Protein AF-A0A3M1FJS6-F1 (afdb_monomer)

Foldseek 3Di:
DVVLVVVLVVCVVVVNQWDWDDPPQKIWIFGSPDDDDSVLRTLDIDGNVPDDPVVVVCLCCLQPPPVCVVVVVNSVVSVVSSVVVSVVVVVVVCVLVVLVVCLVLLAPVVLVVVQVVCCVVPVDRDDSVVSSVVSVVPPDPPDDPDDDDDQAPWKWKAAQNDIDIASHLLRNLQVLQQVLCVVPVCLLVLLQVFPLQDDPQAGQKDLDLCRRPVPCPVQSVQWDDHPPSMIGHRSHDSVSSVSSSCRSCVSSVHHEPPRIDMGD

Solvent-accessible surface area (backbone atoms only — not comparable to full-atom values): 15042 Å² total; per-residue (Å²): 111,72,68,61,54,52,54,38,52,53,29,43,78,68,69,41,70,68,47,80,51,66,81,86,49,45,41,36,35,32,34,46,81,53,75,77,54,80,70,66,24,44,59,46,76,47,44,64,85,81,46,54,68,69,56,48,52,49,52,47,47,55,58,60,32,63,71,37,47,80,72,44,50,17,60,54,51,44,53,48,54,36,51,57,52,48,51,53,51,53,52,58,67,43,45,64,58,53,50,51,52,40,51,74,68,60,39,63,67,64,51,50,54,50,33,50,53,44,20,74,73,71,74,50,70,64,58,71,65,61,52,50,53,51,50,60,72,64,57,77,82,87,64,78,84,74,75,74,77,72,79,59,66,68,20,43,35,29,51,77,84,46,79,42,85,16,58,33,74,67,46,41,44,53,52,52,55,59,55,56,37,75,82,32,88,60,44,63,61,53,44,62,71,35,69,54,34,44,58,101,86,34,33,40,43,31,75,44,63,54,52,41,30,76,91,37,76,88,55,51,80,42,54,44,87,48,77,96,61,31,35,31,58,54,84,60,56,74,68,54,46,52,42,35,48,43,39,50,24,54,76,70,77,40,48,64,76,74,38,39,38,78,49,117

Structure (mmCIF, N/CA/C/O backbone):
data_AF-A0A3M1FJS6-F1
#
_entry.id   AF-A0A3M1FJS6-F1
#
loop_
_atom_site.group_PDB
_atom_site.id
_atom_site.type_symbol
_atom_site.label_atom_id
_atom_site.label_alt_id
_atom_site.label_comp_id
_atom_site.label_asym_id
_atom_site.label_entity_id
_atom_site.label_seq_id
_atom_site.pdbx_PDB_ins_code
_atom_site.Cartn_x
_atom_site.Cartn_y
_atom_site.Cartn_z
_atom_site.occupancy
_atom_site.B_iso_or_equiv
_atom_site.auth_seq_id
_atom_site.auth_comp_id
_atom_site.auth_asym_id
_atom_site.auth_atom_id
_atom_site.pdbx_PDB_model_num
ATOM 1 N N . GLU A 1 1 ? 24.693 14.811 -17.576 1.00 52.97 1 GLU A N 1
ATOM 2 C CA . GLU A 1 1 ? 23.226 15.033 -17.554 1.00 52.97 1 GLU A CA 1
ATOM 3 C C . GLU A 1 1 ? 22.647 15.600 -18.855 1.00 52.97 1 GLU A C 1
ATOM 5 O O . GLU A 1 1 ? 21.623 15.088 -19.289 1.00 52.97 1 GLU A O 1
ATOM 10 N N . SER A 1 2 ? 23.293 16.570 -19.526 1.00 68.12 2 SER A N 1
ATOM 11 C CA . SER A 1 2 ? 22.760 17.213 -20.752 1.00 68.12 2 SER A CA 1
ATOM 12 C C . SER A 1 2 ? 22.332 16.238 -21.874 1.00 68.12 2 SER A C 1
ATOM 14 O O . SER A 1 2 ? 21.222 16.343 -22.391 1.00 68.12 2 SER A O 1
ATOM 16 N N . GLY A 1 3 ? 23.146 15.218 -22.187 1.00 78.44 3 GLY A N 1
ATOM 17 C CA . GLY A 1 3 ? 22.849 14.274 -23.280 1.00 78.44 3 GLY A CA 1
ATOM 18 C C . GLY A 1 3 ? 21.671 13.319 -23.028 1.00 78.44 3 GLY A C 1
ATOM 19 O O . GLY A 1 3 ? 20.946 12.984 -23.961 1.00 78.44 3 GLY A O 1
ATOM 20 N N . ILE A 1 4 ? 21.431 12.911 -21.774 1.00 84.44 4 ILE A N 1
ATOM 21 C CA . ILE A 1 4 ? 20.303 12.022 -21.421 1.00 84.44 4 ILE A CA 1
ATOM 22 C C . ILE A 1 4 ? 18.984 12.773 -21.588 1.00 84.44 4 ILE A C 1
ATOM 24 O O . ILE A 1 4 ? 18.053 12.269 -22.210 1.00 84.44 4 ILE A O 1
ATOM 28 N N . ARG A 1 5 ? 18.923 14.000 -21.060 1.00 87.25 5 ARG A N 1
ATOM 29 C CA . ARG A 1 5 ? 17.754 14.867 -21.198 1.00 87.25 5 ARG A CA 1
ATOM 30 C C . ARG A 1 5 ? 17.394 15.065 -22.669 1.00 87.25 5 ARG A C 1
ATOM 32 O O . ARG A 1 5 ? 16.260 14.812 -23.056 1.00 87.25 5 ARG A O 1
ATOM 39 N N . GLN A 1 6 ? 18.379 15.450 -23.477 1.00 89.56 6 GLN A N 1
ATOM 40 C CA . GLN A 1 6 ? 18.179 15.718 -24.895 1.00 89.56 6 GLN A CA 1
ATOM 41 C C . GLN A 1 6 ? 17.637 14.492 -25.647 1.00 89.56 6 GLN A C 1
ATOM 43 O O . GLN A 1 6 ? 16.651 14.604 -26.373 1.00 89.56 6 GLN A O 1
ATOM 48 N N . VAL A 1 7 ? 18.243 13.312 -25.461 1.00 89.19 7 VAL A N 1
ATOM 49 C CA . VAL A 1 7 ? 17.817 12.107 -26.192 1.00 89.19 7 VAL A CA 1
ATOM 50 C C . VAL A 1 7 ? 16.413 11.655 -25.780 1.00 89.19 7 VAL A C 1
ATOM 52 O O . VAL A 1 7 ? 15.640 11.208 -26.625 1.00 89.19 7 VAL A O 1
ATOM 55 N N . LEU A 1 8 ? 16.059 11.803 -24.498 1.00 88.81 8 LEU A N 1
ATOM 56 C CA . LEU A 1 8 ? 14.742 11.420 -23.993 1.00 88.81 8 LEU A CA 1
ATOM 57 C C . LEU A 1 8 ? 13.647 12.395 -24.427 1.00 88.81 8 LEU A C 1
ATOM 59 O O . LEU A 1 8 ? 12.562 11.941 -24.777 1.00 88.81 8 LEU A O 1
ATOM 63 N N . GLU A 1 9 ? 13.923 13.700 -24.464 1.00 89.44 9 GLU A N 1
ATOM 64 C CA . GLU A 1 9 ? 12.985 14.700 -24.989 1.00 89.44 9 GLU A CA 1
ATOM 65 C C . GLU A 1 9 ? 12.716 14.475 -26.488 1.00 89.44 9 GLU A C 1
ATOM 67 O O . GLU A 1 9 ? 11.556 14.422 -26.901 1.00 89.44 9 GLU A O 1
ATOM 72 N N . TYR A 1 10 ? 13.756 14.246 -27.301 1.00 91.62 10 TYR A N 1
ATOM 73 C CA . TYR A 1 10 ? 13.574 13.938 -28.726 1.00 91.62 10 TYR A CA 1
ATOM 74 C C . TYR A 1 10 ? 12.795 12.646 -28.958 1.00 91.62 10 TYR A C 1
ATOM 76 O O . TYR A 1 10 ? 11.886 12.608 -29.792 1.00 91.62 10 TYR A O 1
ATOM 84 N N . ALA A 1 11 ? 13.133 11.594 -28.215 1.00 91.62 11 ALA A N 1
ATOM 85 C CA . ALA A 1 11 ? 12.450 10.316 -28.313 1.00 91.62 11 ALA A CA 1
ATOM 86 C C . ALA A 1 11 ? 10.978 10.426 -27.904 1.00 91.62 11 ALA A C 1
ATOM 88 O O . ALA A 1 11 ? 10.118 9.870 -28.582 1.00 91.62 11 ALA A O 1
ATOM 89 N N . PHE A 1 12 ? 10.678 11.190 -26.850 1.00 88.31 12 PHE A N 1
ATOM 90 C CA . PHE A 1 12 ? 9.312 11.431 -26.400 1.00 88.31 12 PHE A CA 1
ATOM 91 C C . PHE A 1 12 ? 8.482 12.155 -27.468 1.00 88.31 12 PHE A C 1
ATOM 93 O O . PHE A 1 12 ? 7.405 11.678 -27.822 1.00 88.31 12 PHE A O 1
ATOM 100 N N . HIS A 1 13 ? 8.999 13.248 -28.042 1.00 90.00 13 HIS A N 1
ATOM 101 C CA . HIS A 1 13 ? 8.304 13.982 -29.108 1.00 90.00 13 HIS A CA 1
ATOM 102 C C . HIS A 1 13 ? 8.130 13.163 -30.393 1.00 90.00 13 HIS A C 1
ATOM 104 O O . HIS A 1 13 ? 7.138 13.332 -31.096 1.00 90.00 13 HIS A O 1
ATOM 110 N N . SER A 1 14 ? 9.065 12.257 -30.684 1.00 91.06 14 SER A N 1
ATOM 111 C CA . SER A 1 14 ? 9.020 11.399 -31.876 1.00 91.06 14 SER A CA 1
ATOM 112 C C . SER A 1 14 ? 8.233 10.098 -31.661 1.00 91.06 14 SER A C 1
ATOM 114 O O . SER A 1 14 ? 8.169 9.269 -32.565 1.00 91.06 14 SER A O 1
ATOM 116 N N . GLY A 1 15 ? 7.667 9.879 -30.468 1.00 89.88 15 GLY A N 1
ATOM 117 C CA . GLY A 1 15 ? 6.931 8.655 -30.141 1.00 89.88 15 GLY A CA 1
ATOM 118 C C . GLY A 1 15 ? 7.798 7.392 -30.071 1.00 89.88 15 GLY A C 1
ATOM 119 O O . GLY A 1 15 ? 7.279 6.286 -30.203 1.00 89.88 15 GLY A O 1
ATOM 120 N N . VAL A 1 16 ? 9.112 7.530 -29.868 1.00 93.06 16 VAL A N 1
ATOM 121 C CA . VAL A 1 16 ? 10.040 6.397 -29.767 1.00 93.06 16 VAL A CA 1
ATOM 122 C C . VAL A 1 16 ? 9.851 5.710 -28.407 1.00 93.06 16 VAL A C 1
ATOM 124 O O . VAL A 1 16 ? 10.084 6.331 -27.367 1.00 93.06 16 VAL A O 1
ATOM 127 N N . PRO A 1 17 ? 9.456 4.424 -28.371 1.00 91.06 17 PRO A N 1
ATOM 128 C CA . PRO A 1 17 ? 9.056 3.767 -27.127 1.00 91.06 17 PRO A CA 1
ATOM 129 C C . PRO A 1 17 ? 10.231 3.238 -26.294 1.00 91.06 17 PRO A C 1
ATOM 131 O O . PRO A 1 17 ? 10.049 2.939 -25.114 1.00 91.06 17 PRO A O 1
ATOM 134 N N . PHE A 1 18 ? 11.419 3.096 -26.889 1.00 93.50 18 PHE A N 1
ATOM 135 C CA . PHE A 1 18 ? 12.594 2.517 -26.243 1.00 93.50 18 PHE A CA 1
ATOM 136 C C . PHE A 1 18 ? 13.871 3.163 -26.774 1.00 93.50 18 PHE A C 1
ATOM 138 O O . PHE A 1 18 ? 14.063 3.252 -27.985 1.00 93.50 18 PHE A O 1
ATOM 145 N N . VAL A 1 19 ? 14.731 3.629 -25.869 1.00 94.50 19 VAL A N 1
ATOM 146 C CA . VAL A 1 19 ? 15.962 4.351 -26.212 1.00 94.50 19 VAL A CA 1
ATOM 147 C C . VAL A 1 19 ? 17.148 3.695 -25.540 1.00 94.50 19 VAL A C 1
ATOM 149 O O . VAL A 1 19 ? 17.087 3.312 -24.371 1.00 94.50 19 VAL A O 1
ATOM 152 N N . VAL A 1 20 ? 18.251 3.622 -26.276 1.00 94.44 20 VAL A N 1
ATOM 153 C CA . VAL A 1 20 ? 19.524 3.112 -25.779 1.00 94.44 20 VAL A CA 1
ATOM 154 C C . VAL A 1 20 ? 20.577 4.186 -25.984 1.00 94.44 20 VAL A C 1
ATOM 156 O O . VAL A 1 20 ? 20.815 4.625 -27.105 1.00 94.44 20 VAL A O 1
ATOM 159 N N . LEU A 1 21 ? 21.179 4.632 -24.884 1.00 93.62 21 LEU A N 1
ATOM 160 C CA . LEU A 1 21 ? 22.276 5.592 -24.890 1.00 93.62 21 LEU A CA 1
ATOM 161 C C . LEU A 1 21 ? 23.562 4.865 -24.515 1.00 93.62 21 LEU A C 1
ATOM 163 O O . LEU A 1 21 ? 23.611 4.201 -23.475 1.00 93.62 21 LEU A O 1
ATOM 167 N N . THR A 1 22 ? 24.595 5.003 -25.342 1.00 93.31 22 THR A N 1
ATOM 168 C CA . THR A 1 22 ? 25.871 4.335 -25.108 1.00 93.31 22 THR A CA 1
ATOM 169 C C . THR A 1 22 ? 27.074 5.151 -25.564 1.00 93.31 22 THR A C 1
ATOM 171 O O . THR A 1 22 ? 26.984 5.916 -26.521 1.00 93.31 22 THR A O 1
ATOM 174 N N . ASP A 1 23 ? 28.195 4.967 -24.866 1.00 92.06 23 ASP A N 1
ATOM 175 C CA . ASP A 1 23 ? 29.541 5.415 -25.246 1.00 92.06 23 ASP A CA 1
ATOM 176 C C . ASP A 1 23 ? 30.445 4.241 -25.688 1.00 92.06 23 ASP A C 1
ATOM 178 O O . ASP A 1 23 ? 31.661 4.379 -25.789 1.00 92.06 23 ASP A O 1
ATOM 182 N N . GLY A 1 24 ? 29.856 3.064 -25.926 1.00 89.31 24 GLY A N 1
ATOM 183 C CA . GLY A 1 24 ? 30.554 1.817 -26.232 1.00 89.31 24 GLY A CA 1
ATOM 184 C C . GLY A 1 24 ? 30.895 0.981 -24.997 1.00 89.31 24 GLY A C 1
ATOM 185 O O . GLY A 1 24 ? 30.869 -0.244 -25.092 1.00 89.31 24 GLY A O 1
ATOM 186 N N . ARG A 1 25 ? 31.127 1.598 -23.832 1.00 89.25 25 ARG A N 1
ATOM 187 C CA . ARG A 1 25 ? 31.383 0.896 -22.562 1.00 89.25 25 ARG A CA 1
ATOM 188 C C . ARG A 1 25 ? 30.115 0.772 -21.725 1.00 89.25 25 ARG A C 1
ATOM 190 O O . ARG A 1 25 ? 29.753 -0.322 -21.292 1.00 89.25 25 ARG A O 1
ATOM 197 N N . ILE A 1 26 ? 29.445 1.894 -21.493 1.00 90.75 26 ILE A N 1
ATOM 198 C CA . ILE A 1 26 ? 28.213 1.990 -20.722 1.00 90.75 26 ILE A CA 1
ATOM 199 C C . ILE A 1 26 ? 27.040 1.985 -21.692 1.00 90.75 26 ILE A C 1
ATOM 201 O O . ILE A 1 26 ? 26.989 2.766 -22.637 1.00 90.75 26 ILE A O 1
ATOM 205 N N . TRP A 1 27 ? 26.064 1.124 -21.436 1.00 94.50 27 TRP A N 1
ATOM 206 C CA . TRP A 1 27 ? 24.821 1.013 -22.188 1.00 94.50 27 TRP A CA 1
ATOM 207 C C . TRP A 1 27 ? 23.650 1.237 -21.239 1.00 94.50 27 TRP A C 1
ATOM 209 O O . TRP A 1 27 ? 23.420 0.466 -20.305 1.00 94.50 27 TRP A O 1
ATOM 219 N N . SER A 1 28 ? 22.919 2.326 -21.453 1.00 93.31 28 SER A N 1
ATOM 220 C CA . SER A 1 28 ? 21.772 2.710 -20.633 1.00 93.31 28 SER A CA 1
ATOM 221 C C . SER A 1 28 ? 20.484 2.593 -21.436 1.00 93.31 28 SER A C 1
ATOM 223 O O . SER A 1 28 ? 20.336 3.230 -22.476 1.00 93.31 28 SER A O 1
ATOM 225 N N . PHE A 1 29 ? 19.550 1.796 -20.925 1.00 94.38 29 PHE A N 1
ATOM 226 C CA . PHE A 1 29 ? 18.275 1.479 -21.565 1.00 94.38 29 PHE A CA 1
ATOM 227 C C . PHE A 1 29 ? 17.154 2.271 -20.894 1.00 94.38 29 PHE A C 1
ATOM 229 O O . PHE A 1 29 ? 16.991 2.178 -19.675 1.00 94.38 29 PHE A O 1
ATOM 236 N N . TYR A 1 30 ? 16.369 3.020 -21.663 1.00 93.25 30 TYR A N 1
ATOM 237 C CA . TYR A 1 30 ? 15.348 3.937 -21.157 1.00 93.25 30 TYR A CA 1
ATOM 238 C C . TYR A 1 30 ? 13.996 3.735 -21.831 1.00 93.25 30 TYR A C 1
ATOM 240 O O . TYR A 1 30 ? 13.925 3.426 -23.020 1.00 93.25 30 TYR A O 1
ATOM 248 N N . LEU A 1 31 ? 12.929 4.007 -21.080 1.00 93.50 31 LEU A N 1
ATOM 249 C CA . LEU A 1 31 ? 11.563 4.103 -21.591 1.00 93.50 31 LEU A CA 1
ATOM 250 C C . LEU A 1 31 ? 11.104 5.572 -21.542 1.00 93.50 31 LEU A C 1
ATOM 252 O O . LEU A 1 31 ? 10.706 6.050 -20.478 1.00 93.50 31 LEU A O 1
ATOM 256 N N . PRO A 1 32 ? 11.163 6.317 -22.663 1.00 90.88 32 PRO A N 1
ATOM 257 C CA . PRO A 1 32 ? 10.921 7.763 -22.663 1.00 90.88 32 PRO A CA 1
ATOM 258 C C . PRO A 1 32 ? 9.517 8.155 -22.195 1.00 90.88 32 PRO A C 1
ATOM 260 O O . PRO A 1 32 ? 9.357 9.176 -21.525 1.00 90.88 32 PRO A O 1
ATOM 263 N N . SER A 1 33 ? 8.517 7.335 -22.527 1.00 87.31 33 SER A N 1
ATOM 264 C CA . SER A 1 33 ? 7.098 7.586 -22.244 1.00 87.31 33 SER A CA 1
ATOM 265 C C . SER A 1 33 ? 6.656 7.221 -20.821 1.00 87.31 33 SER A C 1
ATOM 267 O O . SER A 1 33 ? 5.508 7.479 -20.470 1.00 87.31 33 SER A O 1
ATOM 269 N N . GLU A 1 34 ? 7.520 6.607 -20.010 1.00 86.44 34 GLU A N 1
ATOM 270 C CA . GLU A 1 34 ? 7.180 6.230 -18.634 1.00 86.44 34 GLU A CA 1
ATOM 271 C C . GLU A 1 34 ? 7.322 7.417 -17.663 1.00 86.44 34 GLU A C 1
ATOM 273 O O . GLU A 1 34 ? 7.976 8.420 -17.957 1.00 86.44 34 GLU A O 1
ATOM 278 N N . GLN A 1 35 ? 6.693 7.320 -16.489 1.00 78.50 35 GLN A N 1
ATOM 279 C CA . GLN A 1 35 ? 6.668 8.404 -15.500 1.00 78.50 35 GLN A CA 1
ATOM 280 C C . GLN A 1 35 ? 7.955 8.480 -14.655 1.00 78.50 35 GLN A C 1
ATOM 282 O O . GLN A 1 35 ? 8.714 7.518 -14.530 1.00 78.50 35 GLN A O 1
ATOM 287 N N . GLY A 1 36 ? 8.181 9.636 -14.027 1.00 77.19 36 GLY A N 1
ATOM 288 C CA . GLY A 1 36 ? 9.311 9.878 -13.122 1.00 77.19 36 GLY A CA 1
ATOM 289 C C . GLY A 1 36 ? 10.450 10.684 -13.747 1.00 77.19 36 GLY A C 1
ATOM 290 O O . GLY A 1 36 ? 10.347 11.179 -14.878 1.00 77.19 36 GLY A O 1
ATOM 291 N N . SER A 1 37 ? 11.530 10.842 -12.981 1.00 81.19 37 SER A N 1
ATOM 292 C CA . SER A 1 37 ? 12.763 11.493 -13.433 1.00 81.19 37 SER A CA 1
ATOM 293 C C . SER A 1 37 ? 13.440 10.699 -14.558 1.00 81.19 37 SER A C 1
ATOM 295 O O . SER A 1 37 ? 13.109 9.539 -14.808 1.00 81.19 37 SER A O 1
ATOM 297 N N . TYR A 1 38 ? 14.419 11.301 -15.240 1.00 81.12 38 TYR A N 1
ATOM 298 C CA . TYR A 1 38 ? 15.199 10.596 -16.266 1.00 81.12 38 TYR A CA 1
ATOM 299 C C . TYR A 1 38 ? 15.888 9.337 -15.722 1.00 81.12 38 TYR A C 1
ATOM 301 O O . TYR A 1 38 ? 15.971 8.330 -16.422 1.00 81.12 38 TYR A O 1
ATOM 309 N N . GLU A 1 39 ? 16.311 9.370 -14.459 1.00 79.12 39 GLU A N 1
ATOM 310 C CA . GLU A 1 39 ? 16.892 8.220 -13.769 1.00 79.12 39 GLU A CA 1
ATOM 311 C C . GLU A 1 39 ? 15.843 7.150 -13.445 1.00 79.12 39 GLU A C 1
ATOM 313 O O . GLU A 1 39 ? 16.109 5.965 -13.647 1.00 79.12 39 GLU A O 1
ATOM 318 N N . ASP A 1 40 ? 14.634 7.545 -13.025 1.00 80.62 40 ASP A N 1
ATOM 319 C CA . ASP A 1 40 ? 13.549 6.590 -12.758 1.00 80.62 40 ASP A CA 1
ATOM 320 C C . ASP A 1 40 ? 13.176 5.819 -14.034 1.00 80.62 40 ASP A C 1
ATOM 322 O O . ASP A 1 40 ? 12.969 4.609 -13.982 1.00 80.62 40 ASP A O 1
ATOM 326 N N . ARG A 1 41 ? 13.168 6.490 -15.197 1.00 86.44 41 ARG A N 1
ATOM 327 C CA . ARG A 1 41 ? 12.859 5.898 -16.515 1.00 86.44 41 ARG A CA 1
ATOM 328 C C . ARG A 1 41 ? 13.942 4.955 -17.056 1.00 86.44 41 ARG A C 1
ATOM 330 O O . ARG A 1 41 ? 13.747 4.360 -18.121 1.00 86.44 41 ARG A O 1
ATOM 337 N N . ARG A 1 42 ? 15.083 4.804 -16.366 1.00 89.62 42 ARG A N 1
ATOM 338 C CA . ARG A 1 42 ? 16.154 3.884 -16.774 1.00 89.62 42 ARG A CA 1
ATOM 339 C C . ARG A 1 42 ? 15.840 2.452 -16.352 1.00 89.62 42 ARG A C 1
ATOM 341 O O . ARG A 1 42 ? 15.863 2.087 -15.176 1.00 89.62 42 ARG A O 1
ATOM 348 N N . VAL A 1 43 ? 15.646 1.595 -17.344 1.00 90.81 43 VAL A N 1
ATOM 349 C CA . VAL A 1 43 ? 15.375 0.167 -17.165 1.00 90.81 43 VAL A CA 1
ATOM 350 C C . VAL A 1 43 ? 16.626 -0.582 -16.747 1.00 90.81 43 VAL A C 1
ATOM 352 O O . VAL A 1 43 ? 16.571 -1.418 -15.853 1.00 90.81 43 VAL A O 1
ATOM 355 N N . TYR A 1 44 ? 17.779 -0.300 -17.338 1.00 88.56 44 TYR A N 1
ATOM 356 C CA . TYR A 1 44 ? 19.016 -0.982 -16.968 1.00 88.56 44 TYR A CA 1
ATOM 357 C C . TYR A 1 44 ? 20.226 -0.128 -17.350 1.00 88.56 44 TYR A C 1
ATOM 359 O O . TYR A 1 44 ? 20.158 0.662 -18.293 1.00 88.56 44 TYR A O 1
ATOM 367 N N . LYS A 1 45 ? 21.320 -0.276 -16.600 1.00 90.94 45 LYS A N 1
ATOM 368 C CA . LYS A 1 45 ? 22.627 0.306 -16.912 1.00 90.94 45 LYS A CA 1
ATOM 369 C C . LYS A 1 45 ? 23.645 -0.828 -16.916 1.00 90.94 45 LYS A C 1
ATOM 371 O O . LYS A 1 45 ? 23.942 -1.388 -15.864 1.00 90.94 45 LYS A O 1
ATOM 376 N N . LEU A 1 46 ? 24.130 -1.168 -18.100 1.00 90.12 46 LEU A N 1
ATOM 377 C CA . LEU A 1 46 ? 25.155 -2.176 -18.323 1.00 90.12 46 LEU A CA 1
ATOM 378 C C . LEU A 1 46 ? 26.502 -1.465 -18.466 1.00 90.12 46 LEU A C 1
ATOM 380 O O . LEU A 1 46 ? 26.645 -0.633 -19.354 1.00 90.12 46 LEU A O 1
ATOM 384 N N . ASP A 1 47 ? 27.466 -1.771 -17.603 1.00 89.38 47 ASP A N 1
ATOM 385 C CA . ASP A 1 47 ? 28.877 -1.442 -17.837 1.00 89.38 47 ASP A CA 1
ATOM 386 C C . ASP A 1 47 ? 29.571 -2.730 -18.283 1.00 89.38 47 ASP A C 1
ATOM 388 O O . ASP A 1 47 ? 29.667 -3.685 -17.512 1.00 89.38 47 ASP A O 1
ATOM 392 N N . LEU A 1 48 ? 30.007 -2.772 -19.542 1.00 84.06 48 LEU A N 1
ATOM 393 C CA . LEU A 1 48 ? 30.617 -3.963 -20.135 1.00 84.06 48 LEU A CA 1
ATOM 394 C C . LEU A 1 48 ? 31.957 -4.347 -19.495 1.00 84.06 48 LEU A C 1
ATOM 396 O O . LEU A 1 48 ? 32.415 -5.464 -19.700 1.00 84.06 48 LEU A O 1
ATOM 400 N N . PHE A 1 49 ? 32.602 -3.433 -18.765 1.00 83.75 49 PHE A N 1
ATOM 401 C CA . PHE A 1 49 ? 33.913 -3.678 -18.158 1.00 83.75 49 PHE A CA 1
ATOM 402 C C . PHE A 1 49 ? 33.782 -4.166 -16.712 1.00 83.75 49 PHE A C 1
ATOM 404 O O . PHE A 1 49 ? 34.711 -4.767 -16.181 1.00 83.75 49 PHE A O 1
ATOM 411 N N . GLU A 1 50 ? 32.639 -3.905 -16.073 1.00 76.62 50 GLU A N 1
ATOM 412 C CA . GLU A 1 50 ? 32.368 -4.317 -14.692 1.00 76.62 50 GLU A CA 1
ATOM 413 C C . GLU A 1 50 ? 31.491 -5.571 -14.600 1.00 76.62 50 GLU A C 1
ATOM 415 O O . GLU A 1 50 ? 31.490 -6.246 -13.570 1.00 76.62 50 GLU A O 1
ATOM 420 N N . ARG A 1 51 ? 30.700 -5.870 -15.638 1.00 79.19 51 ARG A N 1
ATOM 421 C CA . ARG A 1 51 ? 29.775 -7.011 -15.652 1.00 79.19 51 ARG A CA 1
ATOM 422 C C . ARG A 1 51 ? 30.397 -8.252 -16.272 1.00 79.19 51 ARG A C 1
ATOM 424 O O . ARG A 1 51 ? 31.247 -8.172 -17.153 1.00 79.19 51 ARG A O 1
ATOM 431 N N . ASP A 1 52 ? 29.918 -9.405 -15.816 1.00 90.06 52 ASP A N 1
ATOM 432 C CA . ASP A 1 52 ? 30.287 -10.693 -16.391 1.00 90.06 52 ASP A CA 1
ATOM 433 C C . ASP A 1 52 ? 29.847 -10.791 -17.862 1.00 90.06 52 ASP A C 1
ATOM 435 O O . ASP A 1 52 ? 28.812 -10.248 -18.259 1.00 90.06 52 ASP A O 1
ATOM 439 N N . ILE A 1 53 ? 30.621 -11.519 -18.672 1.00 92.38 53 ILE A N 1
ATOM 440 C CA . ILE A 1 53 ? 30.367 -11.665 -20.111 1.00 92.38 53 ILE A CA 1
ATOM 441 C C . ILE A 1 53 ? 28.996 -12.301 -20.366 1.00 92.38 53 ILE A C 1
ATOM 443 O O . ILE A 1 53 ? 28.273 -11.845 -21.252 1.00 92.38 53 ILE A O 1
ATOM 447 N N . GLN A 1 54 ? 28.604 -13.324 -19.601 1.00 94.12 54 GLN A N 1
ATOM 448 C CA . GLN A 1 54 ? 27.307 -13.980 -19.785 1.00 94.12 54 GLN A CA 1
ATOM 449 C C . GLN A 1 54 ? 26.158 -13.048 -19.401 1.00 94.12 54 GLN A C 1
ATOM 451 O O . GLN A 1 54 ? 25.126 -13.026 -20.076 1.00 94.12 54 GLN A O 1
ATOM 456 N N . GLU A 1 55 ? 26.342 -12.226 -18.365 1.00 88.25 55 GLU A N 1
ATOM 457 C CA . GLU A 1 55 ? 25.373 -11.188 -18.010 1.00 88.25 55 GLU A CA 1
ATOM 458 C C . GLU A 1 55 ? 25.249 -10.143 -19.126 1.00 88.25 55 GLU A C 1
ATOM 460 O O . GLU A 1 55 ? 24.135 -9.832 -19.554 1.00 88.25 55 GLU A O 1
ATOM 465 N N . ALA A 1 56 ? 26.370 -9.647 -19.655 1.00 92.25 56 ALA A N 1
ATOM 466 C CA . ALA A 1 56 ? 26.380 -8.680 -20.746 1.00 92.25 56 ALA A CA 1
ATOM 467 C C . ALA A 1 56 ? 25.690 -9.225 -22.007 1.00 92.25 56 ALA A C 1
ATOM 469 O O . ALA A 1 56 ? 24.809 -8.562 -22.561 1.00 92.25 56 ALA A O 1
ATOM 470 N N . VAL A 1 57 ? 26.024 -10.453 -22.420 1.00 96.56 57 VAL A N 1
ATOM 471 C CA . VAL A 1 57 ? 25.380 -11.140 -23.553 1.00 96.56 57 VAL A CA 1
ATOM 472 C C . VAL A 1 57 ? 23.882 -11.287 -23.308 1.00 96.56 57 VAL A C 1
ATOM 474 O O . VAL A 1 57 ? 23.086 -10.954 -24.184 1.00 96.56 57 VAL A O 1
ATOM 477 N N . SER A 1 58 ? 23.483 -11.723 -22.113 1.00 95.88 58 SER A N 1
ATOM 478 C CA . SER A 1 58 ? 22.074 -11.879 -21.747 1.00 95.88 58 SER A CA 1
ATOM 479 C C . SER A 1 58 ? 21.310 -10.554 -21.826 1.00 95.88 58 SER A C 1
ATOM 481 O O . SER A 1 58 ? 20.232 -10.502 -22.418 1.00 95.88 58 SER A O 1
ATOM 483 N N . VAL A 1 59 ? 21.869 -9.458 -21.302 1.00 94.69 59 VAL A N 1
ATOM 484 C CA . VAL A 1 59 ? 21.242 -8.126 -21.339 1.00 94.69 59 VAL A CA 1
ATOM 485 C C . VAL A 1 59 ? 21.119 -7.603 -22.770 1.00 94.69 59 VAL A C 1
ATOM 487 O O . VAL A 1 59 ? 20.034 -7.162 -23.161 1.00 94.69 59 VAL A O 1
ATOM 490 N N . LEU A 1 60 ? 22.192 -7.674 -23.562 1.00 95.69 60 LEU A N 1
ATOM 491 C CA . LEU A 1 60 ? 22.183 -7.222 -24.955 1.00 95.69 60 LEU A CA 1
ATOM 492 C C . LEU A 1 60 ? 21.223 -8.065 -25.797 1.00 95.69 60 LEU A C 1
ATOM 494 O O . LEU A 1 60 ? 20.412 -7.511 -26.532 1.00 95.69 60 LEU A O 1
ATOM 498 N N . HIS A 1 61 ? 21.227 -9.388 -25.639 1.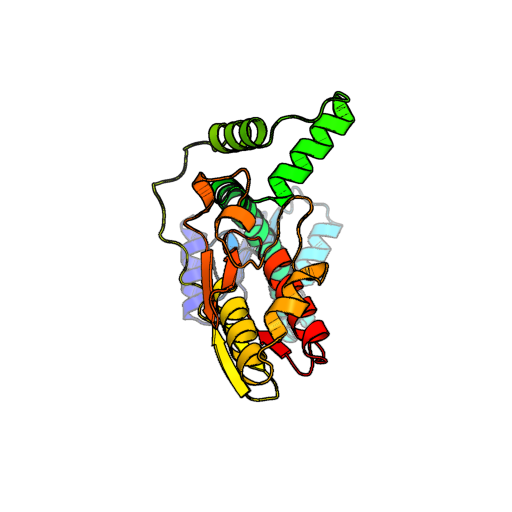00 96.94 61 HIS A N 1
ATOM 499 C CA . HIS A 1 61 ? 20.276 -10.260 -26.321 1.00 96.94 61 HIS A CA 1
ATOM 500 C C . HIS A 1 61 ? 18.834 -9.933 -25.911 1.00 96.94 61 HIS A C 1
ATOM 502 O O . HIS A 1 61 ? 17.953 -9.778 -26.753 1.00 96.94 61 HIS A O 1
ATOM 508 N N . LYS A 1 62 ? 18.576 -9.761 -24.611 1.00 96.06 62 LYS A N 1
ATOM 509 C CA . LYS A 1 62 ? 17.241 -9.465 -24.081 1.00 96.06 62 LYS A CA 1
ATOM 510 C C . LYS A 1 62 ? 16.641 -8.184 -24.666 1.00 96.06 62 LYS A C 1
ATOM 512 O O . LYS A 1 62 ? 15.441 -8.191 -24.956 1.00 96.06 62 LYS A O 1
ATOM 517 N N . TYR A 1 63 ? 17.451 -7.134 -24.829 1.00 95.94 63 TYR A N 1
ATOM 518 C CA . TYR A 1 63 ? 16.989 -5.795 -25.207 1.00 95.94 63 TYR A CA 1
ATOM 519 C C . TYR A 1 63 ? 17.257 -5.377 -26.656 1.00 95.94 63 TYR A C 1
ATOM 521 O O . TYR A 1 63 ? 16.581 -4.468 -27.125 1.00 95.94 63 TYR A O 1
ATOM 529 N N . LEU A 1 64 ? 18.210 -6.000 -27.354 1.00 95.69 64 LEU A N 1
ATOM 530 C CA . LEU A 1 64 ? 18.641 -5.578 -28.694 1.00 95.69 64 LEU A CA 1
ATOM 531 C C . LEU A 1 64 ? 18.545 -6.675 -29.757 1.00 95.69 64 LEU A C 1
ATOM 533 O O . LEU A 1 64 ? 18.664 -6.359 -30.940 1.00 95.69 64 LEU A O 1
ATOM 537 N N . TYR A 1 65 ? 18.349 -7.947 -29.385 1.00 97.19 65 TYR A N 1
ATOM 538 C CA . TYR A 1 65 ? 18.290 -9.026 -30.375 1.00 97.19 65 TYR A CA 1
ATOM 539 C C . TYR A 1 65 ? 17.195 -8.757 -31.408 1.00 97.19 65 TYR A C 1
ATOM 541 O O . TYR A 1 65 ? 16.062 -8.436 -31.045 1.00 97.19 65 TYR A O 1
ATOM 549 N N . TYR A 1 66 ? 17.547 -8.882 -32.689 1.00 96.44 66 TYR A N 1
ATOM 550 C CA . TYR A 1 66 ? 16.718 -8.433 -33.807 1.00 96.44 66 TYR A CA 1
ATOM 551 C C . TYR A 1 66 ? 15.287 -8.977 -33.734 1.00 96.44 66 TYR A C 1
ATOM 553 O O . TYR A 1 66 ? 14.342 -8.187 -33.706 1.00 96.44 66 TYR A O 1
ATOM 561 N N . ASP A 1 67 ? 15.129 -10.296 -33.582 1.00 97.38 67 ASP A N 1
ATOM 562 C CA . ASP A 1 67 ? 13.800 -10.915 -33.554 1.00 97.38 67 ASP A CA 1
ATOM 563 C C . ASP A 1 67 ? 12.965 -10.410 -32.377 1.00 97.38 67 ASP A C 1
ATOM 565 O O . ASP A 1 67 ? 11.786 -10.119 -32.542 1.00 97.38 67 ASP A O 1
ATOM 569 N N . ARG A 1 68 ? 13.581 -10.231 -31.200 1.00 96.94 68 ARG A N 1
ATOM 570 C CA . ARG A 1 68 ? 12.907 -9.715 -29.993 1.00 96.94 68 ARG A CA 1
ATOM 571 C C . ARG A 1 68 ? 12.517 -8.247 -30.126 1.00 96.94 68 ARG A C 1
ATOM 573 O O . ARG A 1 68 ? 11.582 -7.790 -29.471 1.00 96.94 68 ARG A O 1
ATOM 580 N N . THR A 1 69 ? 13.268 -7.490 -30.915 1.00 94.31 69 THR A N 1
ATOM 581 C CA . THR A 1 69 ? 12.993 -6.077 -31.163 1.00 94.31 69 THR A CA 1
ATOM 582 C C . THR A 1 69 ? 11.839 -5.934 -32.148 1.00 94.31 69 THR A C 1
ATOM 584 O O . THR A 1 69 ? 10.868 -5.242 -31.845 1.00 94.31 69 THR A O 1
ATOM 587 N N . ILE A 1 70 ? 11.897 -6.626 -33.292 1.00 95.25 70 ILE A N 1
ATOM 588 C CA . ILE A 1 70 ? 10.890 -6.491 -34.355 1.00 95.25 70 ILE A CA 1
ATOM 589 C C . ILE A 1 70 ? 9.522 -7.057 -33.946 1.00 95.25 70 ILE A C 1
ATOM 591 O O . ILE A 1 70 ? 8.493 -6.556 -34.390 1.00 95.25 70 ILE A O 1
ATOM 595 N N . ASN A 1 71 ? 9.493 -8.051 -33.053 1.00 95.50 71 ASN A N 1
ATOM 596 C CA . ASN A 1 71 ? 8.254 -8.622 -32.521 1.00 95.50 71 ASN A CA 1
ATOM 597 C C . ASN A 1 71 ? 7.753 -7.946 -31.224 1.00 95.50 71 ASN A C 1
ATOM 599 O O . ASN A 1 71 ? 6.782 -8.411 -30.633 1.00 95.50 71 ASN A O 1
ATOM 603 N N . GLY A 1 72 ? 8.416 -6.881 -30.752 1.00 93.81 72 GLY A N 1
ATOM 604 C CA . GLY A 1 72 ? 8.015 -6.115 -29.566 1.00 93.81 72 GLY A CA 1
ATOM 605 C C . GLY A 1 72 ? 8.360 -6.738 -28.203 1.00 93.81 72 GLY A C 1
ATOM 606 O O . GLY A 1 72 ? 8.193 -6.072 -27.177 1.00 93.81 72 GLY A O 1
ATOM 607 N N . GLN A 1 73 ? 8.904 -7.958 -28.148 1.00 96.62 73 GLN A N 1
ATOM 608 C CA . GLN A 1 73 ? 9.239 -8.644 -26.891 1.00 96.62 73 GLN A CA 1
ATOM 609 C C . GLN A 1 73 ? 10.272 -7.888 -26.046 1.00 96.62 73 GLN A C 1
ATOM 611 O O . GLN A 1 73 ? 10.197 -7.907 -24.813 1.00 96.62 73 GLN A O 1
ATOM 616 N N . ALA A 1 74 ? 11.244 -7.225 -26.679 1.00 95.50 74 ALA A N 1
ATOM 617 C CA . ALA A 1 74 ? 12.254 -6.424 -25.989 1.00 95.50 74 ALA A CA 1
ATOM 618 C C . ALA A 1 74 ? 11.606 -5.270 -25.201 1.00 95.50 74 ALA A C 1
ATOM 620 O O . ALA A 1 74 ? 11.903 -5.079 -24.018 1.00 95.50 74 ALA A O 1
ATOM 621 N N . LEU A 1 75 ? 10.656 -4.563 -25.824 1.00 94.81 75 LEU A N 1
ATOM 622 C CA . LEU A 1 75 ? 9.919 -3.460 -25.205 1.00 94.81 75 LEU A CA 1
ATOM 623 C C . LEU A 1 75 ? 9.009 -3.946 -24.069 1.00 94.81 75 LEU A C 1
ATOM 625 O O . LEU A 1 75 ? 8.986 -3.342 -22.996 1.00 94.81 75 LEU A O 1
ATOM 629 N N . GLU A 1 76 ? 8.273 -5.040 -24.269 1.00 95.19 76 GLU A N 1
ATOM 630 C CA . GLU A 1 76 ? 7.421 -5.612 -23.218 1.00 95.19 76 GLU A CA 1
ATOM 631 C C . GLU A 1 76 ? 8.231 -6.066 -22.002 1.00 95.19 76 GLU A C 1
ATOM 633 O O . GLU A 1 76 ? 7.854 -5.787 -20.858 1.00 95.19 76 GLU A O 1
ATOM 638 N N . THR A 1 77 ? 9.377 -6.709 -22.247 1.00 95.06 77 THR A N 1
ATOM 639 C CA . THR A 1 77 ? 10.310 -7.127 -21.195 1.00 95.06 77 THR A CA 1
ATOM 640 C C . THR A 1 77 ? 10.810 -5.912 -20.412 1.00 95.06 77 THR A C 1
ATOM 642 O O . THR A 1 77 ? 10.728 -5.896 -19.183 1.00 95.06 77 THR A O 1
ATOM 645 N N . ALA A 1 78 ? 11.238 -4.859 -21.114 1.00 93.62 78 ALA A N 1
ATOM 646 C CA . ALA A 1 78 ? 11.701 -3.616 -20.503 1.00 93.62 78 ALA A CA 1
ATOM 647 C C . ALA A 1 78 ? 10.614 -2.949 -19.643 1.00 93.62 78 ALA A C 1
ATOM 649 O O . ALA A 1 78 ? 10.869 -2.573 -18.498 1.00 93.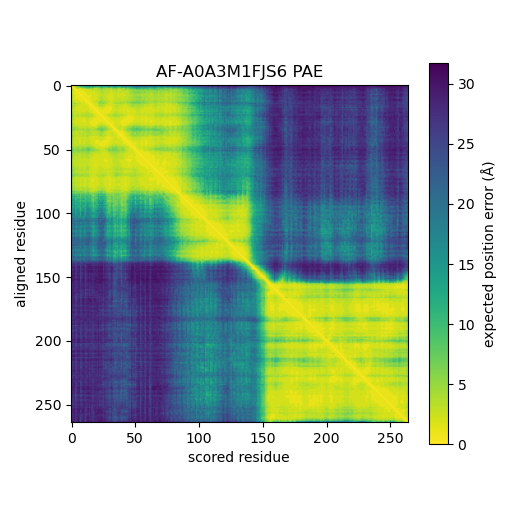62 78 ALA A O 1
ATOM 650 N N . ARG A 1 79 ? 9.377 -2.857 -20.151 1.00 92.38 79 ARG A N 1
ATOM 651 C CA . ARG A 1 79 ? 8.227 -2.303 -19.413 1.00 92.38 79 ARG A CA 1
ATOM 652 C C . ARG A 1 79 ? 7.878 -3.117 -18.176 1.00 92.38 79 ARG A C 1
ATOM 654 O O . ARG A 1 79 ? 7.476 -2.554 -17.159 1.00 92.38 79 ARG A O 1
ATOM 661 N N . LYS A 1 80 ? 7.977 -4.445 -18.246 1.00 91.06 80 LYS A N 1
ATOM 662 C CA . LYS A 1 80 ? 7.753 -5.311 -17.085 1.00 91.06 80 LYS A CA 1
ATOM 663 C C . LYS A 1 80 ? 8.806 -5.048 -16.006 1.00 91.06 80 LYS A C 1
ATOM 665 O O . LYS A 1 80 ? 8.434 -4.728 -14.882 1.00 91.06 80 LYS A O 1
ATOM 670 N N . GLU A 1 81 ? 10.089 -5.078 -16.364 1.00 88.69 81 GLU A N 1
ATOM 671 C CA . GLU A 1 81 ? 11.186 -4.836 -15.416 1.00 88.69 81 GLU A CA 1
ATOM 672 C C . GLU A 1 81 ? 11.141 -3.428 -14.807 1.00 88.69 81 GLU A C 1
ATOM 674 O O . GLU A 1 81 ? 11.334 -3.271 -13.598 1.00 88.69 81 GLU A O 1
ATOM 679 N N . TYR A 1 82 ? 10.827 -2.409 -15.613 1.00 86.31 82 TYR A N 1
ATOM 680 C CA . TYR A 1 82 ? 10.609 -1.048 -15.125 1.00 86.31 82 TYR A CA 1
ATOM 681 C C . TYR A 1 82 ? 9.465 -0.994 -14.110 1.00 86.31 82 TYR A C 1
ATOM 683 O O . TYR A 1 82 ? 9.655 -0.470 -13.016 1.00 86.31 82 TYR A O 1
ATOM 691 N N . ARG A 1 83 ? 8.294 -1.568 -14.425 1.00 84.06 83 ARG A N 1
ATOM 692 C CA . ARG A 1 83 ? 7.141 -1.558 -13.510 1.00 84.06 83 ARG A CA 1
ATOM 693 C C . ARG A 1 83 ? 7.449 -2.266 -12.198 1.00 84.06 83 ARG A C 1
ATOM 695 O O . ARG A 1 83 ? 7.103 -1.742 -11.143 1.00 84.06 83 ARG A O 1
ATOM 702 N N . ASP A 1 84 ? 8.114 -3.414 -12.246 1.00 82.69 84 ASP A N 1
ATOM 703 C CA . ASP A 1 84 ? 8.449 -4.181 -11.045 1.00 82.69 84 ASP A CA 1
ATOM 704 C C . ASP A 1 84 ? 9.452 -3.426 -10.158 1.00 82.69 84 ASP A C 1
ATOM 706 O O . ASP A 1 84 ? 9.260 -3.324 -8.941 1.00 82.69 84 ASP A O 1
ATOM 710 N N . ARG A 1 85 ? 10.478 -2.807 -10.759 1.00 77.88 85 ARG A N 1
ATOM 711 C CA . ARG A 1 85 ? 11.437 -1.973 -10.022 1.00 77.88 85 ARG A CA 1
ATOM 712 C C . ARG A 1 85 ? 10.785 -0.710 -9.471 1.00 77.88 85 ARG A C 1
ATOM 714 O O . ARG A 1 85 ? 10.968 -0.400 -8.295 1.00 77.88 85 ARG A O 1
ATOM 721 N N . ASN A 1 86 ? 10.025 0.006 -10.296 1.00 75.12 86 ASN A N 1
ATOM 722 C CA . ASN A 1 86 ? 9.417 1.270 -9.906 1.00 75.12 86 ASN A CA 1
ATOM 723 C C . ASN A 1 86 ? 8.362 1.056 -8.811 1.00 75.12 86 ASN A C 1
ATOM 725 O O . ASN A 1 86 ? 8.329 1.811 -7.849 1.00 75.12 86 ASN A O 1
ATOM 729 N N . ARG A 1 87 ? 7.585 -0.038 -8.850 1.00 75.31 87 ARG A N 1
ATOM 730 C CA . ARG A 1 87 ? 6.691 -0.429 -7.742 1.00 75.31 87 ARG A CA 1
ATOM 731 C C . ARG A 1 87 ? 7.438 -0.574 -6.421 1.00 75.31 87 ARG A C 1
ATOM 733 O O . ARG A 1 87 ? 6.975 -0.062 -5.406 1.00 75.31 87 ARG A O 1
ATOM 740 N N . ARG A 1 88 ? 8.591 -1.248 -6.430 1.00 76.94 88 ARG A N 1
ATOM 741 C CA . ARG A 1 88 ? 9.413 -1.422 -5.226 1.00 76.94 88 ARG A CA 1
ATOM 742 C C . ARG A 1 88 ? 9.980 -0.092 -4.734 1.00 76.94 88 ARG A C 1
ATOM 744 O O . ARG A 1 88 ? 9.932 0.158 -3.535 1.00 76.94 88 ARG A O 1
ATOM 751 N N . LEU A 1 89 ? 10.471 0.756 -5.637 1.00 71.69 89 LEU A N 1
ATOM 752 C CA . LEU A 1 89 ? 11.006 2.078 -5.297 1.00 71.69 89 LEU A CA 1
ATOM 753 C C . LEU A 1 89 ? 9.925 3.017 -4.753 1.00 71.69 89 LEU A C 1
ATOM 755 O O . LEU A 1 89 ? 10.149 3.666 -3.738 1.00 71.69 89 LEU A O 1
ATOM 759 N N . ILE A 1 90 ? 8.749 3.059 -5.382 1.00 73.56 90 ILE A N 1
ATOM 760 C CA . ILE A 1 90 ? 7.590 3.828 -4.908 1.00 73.56 90 ILE A CA 1
ATOM 761 C C . ILE A 1 90 ? 7.172 3.335 -3.523 1.00 73.56 90 ILE A C 1
ATOM 763 O O . ILE A 1 90 ? 7.027 4.143 -2.612 1.00 73.56 90 ILE A O 1
ATOM 767 N N . ALA A 1 91 ? 7.041 2.017 -3.336 1.00 73.81 91 ALA A N 1
ATOM 768 C CA . ALA A 1 91 ? 6.713 1.449 -2.033 1.00 73.81 91 ALA A CA 1
ATOM 769 C C . ALA A 1 91 ? 7.759 1.834 -0.977 1.00 73.81 91 ALA A C 1
ATOM 771 O O . ALA A 1 91 ? 7.388 2.275 0.102 1.00 73.81 91 ALA A O 1
ATOM 772 N N . GLN A 1 92 ? 9.055 1.740 -1.297 1.00 80.56 92 GLN A N 1
ATOM 773 C CA . GLN A 1 92 ? 10.139 2.133 -0.391 1.00 80.56 92 GLN A CA 1
ATOM 774 C C . GLN A 1 92 ? 10.106 3.623 -0.037 1.00 80.56 92 GLN A C 1
ATOM 776 O O . GLN A 1 92 ? 10.260 3.960 1.133 1.00 80.56 92 GLN A O 1
ATOM 781 N N . LYS A 1 93 ? 9.868 4.504 -1.017 1.00 76.69 93 LYS A N 1
ATOM 782 C CA . LYS A 1 93 ? 9.727 5.952 -0.796 1.00 76.69 93 LYS A CA 1
ATOM 783 C C . LYS A 1 93 ? 8.494 6.295 0.048 1.00 76.69 93 LYS A C 1
ATOM 785 O O . LYS A 1 93 ? 8.545 7.255 0.801 1.00 76.69 93 LYS A O 1
ATOM 790 N N . ALA A 1 94 ? 7.433 5.491 -0.027 1.00 77.94 94 ALA A N 1
ATOM 791 C CA . ALA A 1 94 ? 6.219 5.672 0.767 1.00 77.94 94 ALA A CA 1
ATOM 792 C C . ALA A 1 94 ? 6.333 5.147 2.215 1.00 77.94 94 ALA A C 1
ATOM 794 O O . ALA A 1 94 ? 5.508 5.505 3.051 1.00 77.94 94 ALA A O 1
ATOM 795 N N . ILE A 1 95 ? 7.332 4.309 2.543 1.00 83.62 95 ILE A N 1
ATOM 796 C CA . ILE A 1 95 ? 7.492 3.753 3.903 1.00 83.62 95 ILE A CA 1
ATOM 797 C C . ILE A 1 95 ? 7.688 4.856 4.961 1.00 83.62 95 ILE A C 1
ATOM 799 O O . ILE A 1 95 ? 6.970 4.813 5.959 1.00 83.62 95 ILE A O 1
ATOM 803 N N . PRO A 1 96 ? 8.600 5.838 4.796 1.00 84.00 96 PRO A N 1
ATOM 804 C CA . PRO A 1 96 ? 8.778 6.902 5.786 1.00 84.00 96 PRO A CA 1
ATOM 805 C C . PRO A 1 96 ? 7.514 7.743 5.999 1.00 84.00 96 PRO A C 1
ATOM 807 O O . PRO A 1 96 ? 7.175 8.066 7.134 1.00 84.00 96 PRO A O 1
ATOM 810 N N . GLU A 1 97 ? 6.791 8.056 4.922 1.00 79.00 97 GLU A N 1
ATOM 811 C CA . GLU A 1 97 ? 5.522 8.790 4.990 1.00 79.00 97 GLU A CA 1
ATOM 812 C C . GLU A 1 97 ? 4.467 7.996 5.770 1.00 79.00 97 GLU A C 1
ATOM 814 O O . GLU A 1 97 ? 3.862 8.523 6.704 1.00 79.00 97 GLU A O 1
ATOM 819 N N . ALA A 1 98 ? 4.308 6.707 5.453 1.00 81.94 98 ALA A N 1
ATOM 820 C CA . ALA A 1 98 ? 3.382 5.818 6.149 1.00 81.94 98 ALA A CA 1
ATOM 821 C C . ALA A 1 98 ? 3.755 5.629 7.630 1.00 81.94 98 ALA A C 1
ATOM 823 O O . ALA A 1 98 ? 2.873 5.608 8.486 1.00 81.94 98 ALA A O 1
ATOM 824 N N . TRP A 1 99 ? 5.049 5.521 7.952 1.00 86.62 99 TRP A N 1
ATOM 825 C CA . TRP A 1 99 ? 5.532 5.466 9.334 1.00 86.62 99 TRP A CA 1
ATOM 826 C C . TRP A 1 99 ? 5.133 6.724 10.109 1.00 86.62 99 TRP A C 1
ATOM 828 O O . TRP A 1 99 ? 4.519 6.625 11.172 1.00 86.62 99 TRP A O 1
ATOM 838 N N . ASN A 1 100 ? 5.409 7.902 9.548 1.00 83.88 100 ASN A N 1
ATOM 839 C CA . ASN A 1 100 ? 5.068 9.174 10.177 1.00 83.88 100 ASN A CA 1
ATOM 840 C C . ASN A 1 100 ? 3.552 9.329 10.367 1.00 83.88 100 ASN A C 1
ATOM 842 O O . ASN A 1 100 ? 3.111 9.789 11.418 1.00 83.88 100 ASN A O 1
ATOM 846 N N . GLU A 1 101 ? 2.744 8.903 9.391 1.00 79.94 101 GLU A N 1
ATOM 847 C CA . GLU A 1 101 ? 1.280 8.917 9.488 1.00 79.94 101 GLU A CA 1
ATOM 848 C C . GLU A 1 101 ? 0.767 8.021 10.627 1.00 79.94 101 GLU A C 1
ATOM 850 O O . GLU A 1 101 ? -0.111 8.433 11.390 1.00 79.94 101 GLU A O 1
ATOM 855 N N . LEU A 1 102 ? 1.323 6.812 10.770 1.00 83.94 102 LEU A N 1
ATOM 856 C CA . LEU A 1 102 ? 0.959 5.880 11.841 1.00 83.94 102 LEU A CA 1
ATOM 857 C C . LEU A 1 102 ? 1.331 6.424 13.224 1.00 83.94 102 LEU A C 1
ATOM 859 O O . LEU A 1 102 ? 0.522 6.340 14.151 1.00 83.94 102 LEU A O 1
ATOM 863 N N . VAL A 1 103 ? 2.521 7.017 13.358 1.00 86.19 103 VAL A N 1
ATOM 864 C CA . VAL A 1 103 ? 2.955 7.628 14.620 1.00 86.19 103 VAL A CA 1
ATOM 865 C C . VAL A 1 103 ? 2.089 8.838 14.970 1.00 86.19 103 VAL A C 1
ATOM 867 O O . VAL A 1 103 ? 1.589 8.923 16.091 1.00 86.19 103 VAL A O 1
ATOM 870 N N . ALA A 1 104 ? 1.853 9.748 14.021 1.00 79.56 104 ALA A N 1
ATOM 871 C CA . ALA A 1 104 ? 1.073 10.964 14.258 1.00 79.56 104 ALA A CA 1
ATOM 872 C C . ALA A 1 104 ? -0.370 10.659 14.690 1.00 79.56 104 ALA A C 1
ATOM 874 O O . ALA A 1 104 ? -0.916 11.331 15.564 1.00 79.56 104 ALA A O 1
ATOM 875 N N . ARG A 1 105 ? -0.980 9.612 14.121 1.00 79.50 105 ARG A N 1
ATOM 876 C CA . ARG A 1 105 ? -2.330 9.158 14.496 1.00 79.50 105 ARG A CA 1
ATOM 877 C C . ARG A 1 105 ? -2.385 8.366 15.798 1.00 79.50 105 ARG A C 1
ATOM 879 O O . ARG A 1 105 ? -3.483 8.038 16.247 1.00 79.50 105 ARG A O 1
ATOM 886 N N . ARG A 1 106 ? -1.230 8.066 16.400 1.00 83.56 106 ARG A N 1
ATOM 887 C CA . ARG A 1 106 ? -1.114 7.202 17.579 1.00 83.56 106 ARG A CA 1
ATOM 888 C C . ARG A 1 106 ? -1.788 5.851 17.318 1.00 83.56 106 ARG A C 1
ATOM 890 O O . ARG A 1 106 ? -2.671 5.443 18.068 1.00 83.56 106 ARG A O 1
ATOM 897 N N . ASP A 1 107 ? -1.421 5.202 16.207 1.00 84.56 107 ASP A N 1
ATOM 898 C CA . ASP A 1 107 ? -2.041 3.940 15.793 1.00 84.56 107 ASP A CA 1
ATOM 899 C C . ASP A 1 107 ? -1.925 2.870 16.892 1.00 84.56 107 ASP A C 1
ATOM 901 O O . ASP A 1 107 ? -0.837 2.518 17.346 1.00 84.56 107 ASP A O 1
ATOM 905 N N . GLU A 1 108 ? -3.068 2.340 17.318 1.00 79.12 108 GLU A N 1
ATOM 906 C CA . GLU A 1 108 ? -3.152 1.437 18.470 1.00 79.12 108 GLU A CA 1
ATOM 907 C C . GLU A 1 108 ? -2.460 0.099 18.258 1.00 79.12 108 GLU A C 1
ATOM 909 O O . GLU A 1 108 ? -1.957 -0.477 19.219 1.00 79.12 108 GLU A O 1
ATOM 914 N N . ILE A 1 109 ? -2.432 -0.412 17.024 1.00 84.56 109 ILE A N 1
ATOM 915 C CA . ILE A 1 109 ? -1.768 -1.687 16.738 1.00 84.56 109 ILE A CA 1
ATOM 916 C C . ILE A 1 109 ? -0.259 -1.493 16.848 1.00 84.56 109 ILE A C 1
ATOM 918 O O . ILE A 1 109 ? 0.414 -2.338 17.432 1.00 84.56 109 ILE A O 1
ATOM 922 N N . LEU A 1 110 ? 0.263 -0.381 16.323 1.00 88.62 110 LEU A N 1
ATOM 923 C CA . LEU A 1 110 ? 1.677 -0.038 16.452 1.00 88.62 110 LEU A CA 1
ATOM 924 C C . LEU A 1 110 ? 2.087 0.109 17.923 1.00 88.62 110 LEU A C 1
ATOM 926 O O . LEU A 1 110 ? 3.092 -0.469 18.338 1.00 88.62 110 LEU A O 1
ATOM 930 N N . VAL A 1 111 ? 1.296 0.841 18.712 1.00 85.44 111 VAL A N 1
ATOM 931 C CA . VAL A 1 111 ? 1.559 1.033 20.145 1.00 85.44 111 VAL A CA 1
ATOM 932 C C . VAL A 1 111 ? 1.523 -0.304 20.888 1.00 85.44 111 VAL A C 1
ATOM 934 O O . VAL A 1 111 ? 2.476 -0.639 21.588 1.00 85.44 111 VAL A O 1
ATOM 937 N N . GLU A 1 112 ? 0.484 -1.115 20.679 1.00 82.56 112 GLU A N 1
ATOM 938 C CA . GLU A 1 112 ? 0.343 -2.425 21.324 1.00 82.56 112 GLU A CA 1
ATOM 939 C C . GLU A 1 112 ? 1.489 -3.379 20.950 1.00 82.56 112 GLU A C 1
ATOM 941 O O . GLU A 1 112 ? 2.022 -4.069 21.817 1.00 82.56 112 GLU A O 1
ATOM 946 N N . LEU A 1 113 ? 1.921 -3.382 19.683 1.00 90.75 113 LEU A N 1
ATOM 947 C CA . LEU A 1 113 ? 3.021 -4.226 19.209 1.00 90.75 113 LEU A CA 1
ATOM 948 C C . LEU A 1 113 ? 4.350 -3.866 19.886 1.00 90.75 113 LEU A C 1
ATOM 950 O O . LEU A 1 113 ? 5.136 -4.752 20.219 1.00 90.75 113 LEU A O 1
ATOM 954 N N . ILE A 1 114 ? 4.589 -2.578 20.141 1.00 91.25 114 ILE A N 1
ATOM 955 C CA . ILE A 1 114 ? 5.772 -2.120 20.877 1.00 91.25 114 ILE A CA 1
ATOM 956 C C . ILE A 1 114 ? 5.651 -2.455 22.365 1.00 91.25 114 ILE A C 1
ATOM 958 O O . ILE A 1 114 ? 6.619 -2.941 22.949 1.00 91.25 114 ILE A O 1
ATOM 962 N N . MET A 1 115 ? 4.479 -2.266 22.979 1.00 87.19 115 MET A N 1
ATOM 963 C CA . MET A 1 115 ? 4.246 -2.666 24.372 1.00 87.19 115 MET A CA 1
ATOM 964 C C . MET A 1 115 ? 4.495 -4.168 24.579 1.00 87.19 115 MET A C 1
ATOM 966 O O . MET A 1 115 ? 5.155 -4.552 25.546 1.00 87.19 115 MET A O 1
ATOM 970 N N . ASP A 1 116 ? 4.010 -5.012 23.662 1.00 86.75 116 ASP A N 1
ATOM 971 C CA . ASP A 1 116 ? 4.229 -6.463 23.672 1.00 86.75 116 ASP A CA 1
ATOM 972 C C . ASP A 1 116 ? 5.715 -6.808 23.480 1.00 86.75 116 ASP A C 1
ATOM 974 O O . ASP A 1 116 ? 6.250 -7.657 24.195 1.00 86.75 116 ASP A O 1
ATOM 978 N N . ALA A 1 117 ? 6.413 -6.119 22.570 1.00 91.25 117 ALA A N 1
ATOM 979 C CA . ALA A 1 117 ? 7.844 -6.321 22.346 1.00 91.25 117 ALA A CA 1
ATOM 980 C C . ALA A 1 117 ? 8.695 -5.943 23.574 1.00 91.25 117 ALA A C 1
ATOM 982 O O . ALA A 1 117 ? 9.623 -6.673 23.930 1.00 91.25 117 ALA A O 1
ATOM 983 N N . VAL A 1 118 ? 8.373 -4.837 24.255 1.00 90.56 118 VAL A N 1
ATOM 984 C CA . VAL A 1 118 ? 9.047 -4.429 25.501 1.00 90.56 118 VAL A CA 1
ATOM 985 C C . VAL A 1 118 ? 8.756 -5.431 26.618 1.00 90.56 118 VAL A C 1
ATOM 987 O O . VAL A 1 118 ? 9.692 -5.886 27.279 1.00 90.56 118 VAL A O 1
ATOM 990 N N . ALA A 1 119 ? 7.497 -5.851 26.772 1.00 86.94 119 ALA A N 1
ATOM 991 C CA . ALA A 1 119 ? 7.111 -6.870 27.744 1.00 86.94 119 ALA A CA 1
ATOM 992 C C . ALA A 1 119 ? 7.845 -8.196 27.502 1.00 86.94 119 ALA A C 1
ATOM 994 O O . ALA A 1 119 ? 8.352 -8.796 28.444 1.00 86.94 119 ALA A O 1
ATOM 995 N N . SER A 1 120 ? 7.985 -8.623 26.244 1.00 91.56 120 SER A N 1
ATOM 996 C CA . SER A 1 120 ? 8.739 -9.830 25.896 1.00 91.56 120 SER A CA 1
ATOM 997 C C . SER A 1 120 ? 10.231 -9.720 26.216 1.00 91.56 120 SER A C 1
ATOM 999 O O . SER A 1 120 ? 10.874 -10.744 26.436 1.00 91.56 120 SER A O 1
ATOM 1001 N N . LYS A 1 121 ? 10.801 -8.511 26.202 1.00 89.94 121 LYS A N 1
ATOM 1002 C CA . LYS A 1 121 ? 12.236 -8.286 26.410 1.00 89.94 121 LYS A CA 1
ATOM 1003 C C . 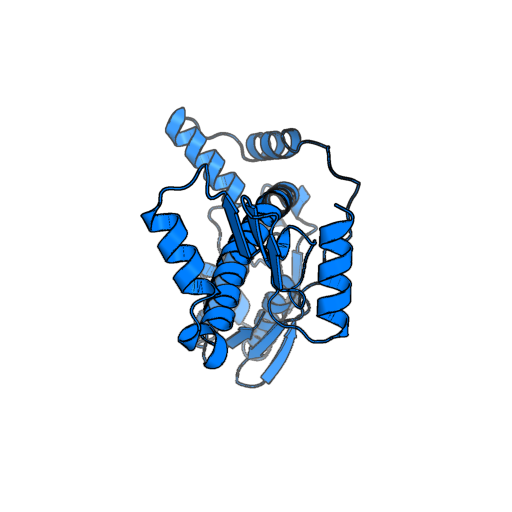LYS A 1 121 ? 12.604 -8.076 27.880 1.00 89.94 121 LYS A C 1
ATOM 1005 O O . LYS A 1 121 ? 13.683 -8.485 28.293 1.00 89.94 121 LYS A O 1
ATOM 1010 N N . VAL A 1 122 ? 11.738 -7.415 28.647 1.00 90.69 122 VAL A N 1
ATOM 1011 C CA . VAL A 1 122 ? 12.024 -6.960 30.023 1.00 90.69 122 VAL A CA 1
ATOM 1012 C C . VAL A 1 122 ? 11.113 -7.635 31.059 1.00 90.69 122 VAL A C 1
ATOM 1014 O O . VAL A 1 122 ? 11.365 -7.548 32.254 1.00 90.69 122 VAL A O 1
ATOM 1017 N N . GLY A 1 123 ? 10.048 -8.318 30.630 1.00 82.00 123 GLY A N 1
ATOM 1018 C CA . GLY A 1 123 ? 9.036 -8.910 31.516 1.00 82.00 123 GLY A CA 1
ATOM 1019 C C . GLY A 1 123 ? 8.060 -7.891 32.117 1.00 82.00 123 GLY A C 1
ATOM 1020 O O . GLY A 1 123 ? 7.114 -8.275 32.800 1.00 82.00 123 GLY A O 1
ATOM 1021 N N . LEU A 1 124 ? 8.261 -6.598 31.847 1.00 82.31 124 LEU A N 1
ATOM 1022 C CA . LEU A 1 124 ? 7.426 -5.495 32.311 1.00 82.31 124 LEU A CA 1
ATOM 1023 C C . LEU A 1 124 ? 6.743 -4.839 31.116 1.00 82.31 124 LEU A C 1
ATOM 1025 O O . LEU A 1 124 ? 7.398 -4.478 30.136 1.00 82.31 124 LEU A O 1
ATOM 1029 N N . ARG A 1 125 ? 5.420 -4.685 31.196 1.00 80.56 125 ARG A N 1
ATOM 1030 C CA . ARG A 1 125 ? 4.652 -3.993 30.161 1.00 80.56 125 ARG A CA 1
ATOM 1031 C C . ARG A 1 125 ? 4.728 -2.480 30.411 1.00 80.56 125 ARG A C 1
ATOM 1033 O O . ARG A 1 125 ? 4.326 -2.065 31.496 1.00 80.56 125 ARG A O 1
ATOM 1040 N N . PRO A 1 126 ? 5.215 -1.674 29.452 1.00 85.19 126 PRO A N 1
ATOM 1041 C CA . PRO A 1 126 ? 5.261 -0.220 29.600 1.00 85.19 126 PRO A CA 1
ATOM 1042 C C . PRO A 1 126 ? 3.853 0.381 29.555 1.00 85.19 126 PRO A C 1
ATOM 1044 O O . PRO A 1 126 ? 2.914 -0.270 29.079 1.00 85.19 126 PRO A O 1
ATOM 1047 N N . GLU A 1 127 ? 3.707 1.623 30.016 1.00 83.12 127 GLU A N 1
ATOM 1048 C CA . GLU A 1 127 ? 2.464 2.366 29.828 1.00 83.12 127 GLU A CA 1
ATOM 1049 C C . GLU A 1 127 ? 2.299 2.803 28.368 1.00 83.12 127 GLU A C 1
ATOM 1051 O O . GLU A 1 127 ? 3.254 2.953 27.605 1.00 83.12 127 GLU A O 1
ATOM 1056 N N . GLU A 1 128 ? 1.044 2.969 27.959 1.00 80.06 128 GLU A N 1
ATOM 1057 C CA . GLU A 1 128 ? 0.697 3.338 26.586 1.00 80.06 128 GLU A CA 1
ATOM 1058 C C . GLU A 1 128 ? 1.237 4.732 26.232 1.00 80.06 128 GLU A C 1
ATOM 1060 O O . GLU A 1 128 ? 1.785 4.933 25.147 1.00 80.06 128 GLU A O 1
ATOM 1065 N N . ASP A 1 129 ? 1.146 5.668 27.180 1.00 80.69 129 ASP A N 1
ATOM 1066 C CA . ASP A 1 129 ? 1.610 7.044 27.012 1.00 80.69 129 ASP A CA 1
ATOM 1067 C C . ASP A 1 129 ? 3.136 7.127 26.893 1.00 80.69 129 ASP A C 1
ATOM 1069 O O . ASP A 1 129 ? 3.638 7.895 26.072 1.00 80.69 129 ASP A O 1
ATOM 1073 N N . ASP A 1 130 ? 3.884 6.284 27.613 1.00 84.50 130 ASP A N 1
ATOM 1074 C CA . ASP A 1 130 ? 5.345 6.203 27.486 1.00 84.50 130 ASP A CA 1
ATOM 1075 C C . ASP A 1 130 ? 5.759 5.799 26.066 1.00 84.50 130 ASP A C 1
ATOM 1077 O O . ASP A 1 130 ? 6.656 6.398 25.466 1.00 84.50 130 ASP A O 1
ATOM 1081 N N . VAL A 1 131 ? 5.070 4.806 25.494 1.00 85.88 131 VAL A N 1
ATOM 1082 C CA . VAL A 1 131 ? 5.320 4.340 24.123 1.00 85.88 131 VAL A CA 1
ATOM 1083 C C . VAL A 1 131 ? 4.944 5.414 23.103 1.00 85.88 131 VAL A C 1
ATOM 1085 O O . VAL A 1 131 ? 5.698 5.652 22.160 1.00 85.88 131 VAL A O 1
ATOM 1088 N N . ILE A 1 132 ? 3.814 6.099 23.288 1.00 82.94 132 ILE A N 1
ATOM 1089 C CA . ILE A 1 132 ? 3.384 7.189 22.400 1.00 82.94 132 ILE A CA 1
ATOM 1090 C C . ILE A 1 132 ? 4.386 8.346 22.435 1.00 82.94 132 ILE A C 1
ATOM 1092 O O . ILE A 1 132 ? 4.815 8.816 21.380 1.00 82.94 132 ILE A O 1
ATOM 1096 N N . ASN A 1 133 ? 4.803 8.778 23.625 1.00 84.81 133 ASN A N 1
ATOM 1097 C CA . ASN A 1 133 ? 5.778 9.853 23.795 1.00 84.81 133 ASN A CA 1
ATOM 1098 C C . ASN A 1 133 ? 7.133 9.481 23.182 1.00 84.81 133 ASN A C 1
ATOM 1100 O O . ASN A 1 133 ? 7.761 10.303 22.507 1.00 84.81 133 ASN A O 1
ATOM 1104 N N . PHE A 1 134 ? 7.560 8.224 23.332 1.00 88.31 134 PHE A N 1
ATOM 1105 C CA . PHE A 1 134 ? 8.752 7.707 22.665 1.00 88.31 134 PHE A CA 1
ATOM 1106 C C . PHE A 1 134 ? 8.621 7.751 21.135 1.00 88.31 134 PHE A C 1
ATOM 1108 O O . PHE A 1 134 ? 9.545 8.181 20.448 1.00 88.31 134 PHE A O 1
ATOM 1115 N N . LEU A 1 135 ? 7.480 7.344 20.577 1.00 88.44 135 LEU A N 1
ATOM 1116 C CA . LEU A 1 135 ? 7.273 7.350 19.129 1.00 88.44 135 LEU A CA 1
ATOM 1117 C C . LEU A 1 135 ? 7.271 8.770 18.552 1.00 88.44 135 LEU A C 1
ATOM 1119 O O . LEU A 1 135 ? 7.930 9.017 17.544 1.00 88.44 135 LEU A O 1
ATOM 1123 N N . VAL A 1 136 ? 6.578 9.705 19.205 1.00 83.19 136 VAL A N 1
ATOM 1124 C CA . VAL A 1 136 ? 6.500 11.108 18.768 1.00 83.19 136 VAL A CA 1
ATOM 1125 C C . VAL A 1 136 ? 7.861 11.799 18.868 1.00 83.19 136 VAL A C 1
ATOM 1127 O O . VAL A 1 136 ? 8.258 12.494 17.936 1.00 83.19 136 VAL A O 1
ATOM 1130 N N . SER A 1 137 ? 8.607 11.579 19.954 1.00 80.88 137 SER A N 1
ATOM 1131 C CA . SER A 1 137 ? 9.936 12.188 20.144 1.00 80.88 137 SER A CA 1
ATOM 1132 C C . SER A 1 137 ? 11.000 11.669 19.167 1.00 80.88 137 SER A C 1
ATOM 1134 O O . SER A 1 137 ? 11.991 12.355 18.929 1.00 80.88 137 SER A O 1
ATOM 1136 N N . ASN A 1 138 ? 10.784 10.500 18.553 1.00 75.69 138 ASN A N 1
ATOM 1137 C CA . ASN A 1 138 ? 11.669 9.927 17.535 1.00 75.69 138 ASN A CA 1
ATOM 1138 C C . ASN A 1 138 ? 11.290 10.278 16.088 1.00 75.69 138 ASN A C 1
ATOM 1140 O O . ASN A 1 138 ? 11.961 9.822 15.156 1.00 75.69 138 ASN A O 1
ATOM 1144 N N . ILE A 1 139 ? 10.257 11.096 15.860 1.00 75.12 139 ILE A N 1
ATOM 1145 C CA . ILE A 1 139 ? 10.033 11.672 14.532 1.00 75.12 139 ILE A CA 1
ATOM 1146 C C . ILE A 1 139 ? 11.158 12.682 14.275 1.00 75.12 139 ILE A C 1
ATOM 1148 O O . ILE A 1 139 ? 11.177 13.772 14.844 1.00 75.12 139 ILE A O 1
ATOM 1152 N N . ARG A 1 140 ? 12.111 12.333 13.403 1.00 57.34 140 ARG A N 1
ATOM 1153 C CA . ARG A 1 140 ? 13.101 13.297 12.902 1.00 57.34 140 ARG A CA 1
ATOM 1154 C C . ARG A 1 140 ? 12.379 14.412 12.141 1.00 57.34 140 ARG A C 1
ATOM 1156 O O . ARG A 1 140 ? 11.685 14.149 11.162 1.00 57.34 140 ARG A O 1
ATOM 1163 N N . SER A 1 141 ? 12.579 15.646 12.589 1.00 50.47 141 SER A N 1
ATOM 1164 C CA . SER A 1 141 ? 11.939 16.884 12.129 1.00 50.47 141 SER A CA 1
ATOM 1165 C C . SER A 1 141 ? 12.434 17.417 10.775 1.00 50.47 141 SER A C 1
ATOM 1167 O O . SER A 1 141 ? 12.355 18.617 10.539 1.00 50.47 141 SER A O 1
ATOM 1169 N N . ASP A 1 142 ? 12.957 16.574 9.883 1.00 46.59 142 ASP A N 1
ATOM 1170 C CA . ASP A 1 142 ? 13.566 17.034 8.621 1.00 46.59 142 ASP A CA 1
ATOM 1171 C C . ASP A 1 142 ? 12.590 17.033 7.431 1.00 46.59 142 ASP A C 1
ATOM 1173 O O . ASP A 1 142 ? 13.002 16.942 6.275 1.00 46.59 142 ASP A O 1
ATOM 1177 N N . LEU A 1 143 ? 11.282 17.161 7.682 1.00 45.34 143 LEU A N 1
ATOM 1178 C CA . LEU A 1 143 ? 10.299 17.393 6.622 1.00 45.34 143 LEU A CA 1
ATOM 1179 C C . LEU A 1 143 ? 9.567 18.727 6.815 1.00 45.34 143 LEU A C 1
ATOM 1181 O O . LEU A 1 143 ? 9.255 19.101 7.948 1.00 45.34 143 LEU A O 1
ATOM 1185 N N . PRO A 1 144 ? 9.291 19.447 5.710 1.00 42.09 144 PRO A N 1
ATOM 1186 C CA . PRO A 1 144 ? 8.578 20.716 5.738 1.00 42.09 144 PRO A CA 1
ATOM 1187 C C . PRO A 1 144 ? 7.194 20.555 6.388 1.00 42.09 144 PRO A C 1
ATOM 1189 O O . PRO A 1 144 ? 6.611 19.466 6.339 1.00 42.09 144 PRO A O 1
ATOM 1192 N N . PRO A 1 145 ? 6.650 21.629 6.991 1.00 44.19 145 PRO A N 1
ATOM 1193 C CA . PRO A 1 145 ? 5.365 21.579 7.674 1.00 44.19 145 PRO A CA 1
ATOM 1194 C C . PRO A 1 145 ? 4.282 21.082 6.715 1.00 44.19 145 PRO A C 1
ATOM 1196 O O . PRO A 1 145 ? 4.147 21.601 5.611 1.00 44.19 145 PRO A O 1
ATOM 1199 N N . HIS A 1 146 ? 3.561 20.049 7.164 1.00 44.84 146 HIS A N 1
ATOM 1200 C CA . HIS A 1 146 ? 2.314 19.509 6.624 1.00 44.84 146 HIS A CA 1
ATOM 1201 C C . HIS A 1 146 ? 1.987 19.904 5.175 1.00 44.84 146 HIS A C 1
ATOM 1203 O O . HIS A 1 146 ? 1.349 20.924 4.918 1.00 44.84 146 HIS A O 1
ATOM 1209 N N . SER A 1 147 ? 2.279 19.008 4.230 1.00 41.53 147 SER A N 1
ATOM 1210 C CA . SER A 1 147 ? 1.385 18.924 3.073 1.00 41.53 147 SER A CA 1
ATOM 1211 C C . SER A 1 147 ? 0.000 18.516 3.598 1.00 41.53 147 SER A C 1
ATOM 1213 O O . SER A 1 147 ? -0.070 17.613 4.444 1.00 41.53 147 SER A O 1
ATOM 1215 N N . PRO A 1 148 ? -1.091 19.184 3.178 1.00 41.72 148 PRO A N 1
ATOM 1216 C CA . PRO A 1 148 ? -2.436 18.788 3.573 1.00 41.72 148 PRO A CA 1
ATOM 1217 C C . PRO A 1 148 ? -2.641 17.303 3.242 1.00 41.72 148 PRO A C 1
ATOM 1219 O O . PRO A 1 148 ? -2.049 16.818 2.271 1.00 41.72 148 PRO A O 1
ATOM 1222 N N . PRO A 1 149 ? -3.432 16.567 4.048 1.00 45.78 149 PRO A N 1
ATOM 1223 C CA . PRO A 1 149 ? -3.694 15.161 3.780 1.00 45.78 149 PRO A CA 1
ATOM 1224 C C . PRO A 1 149 ? -4.112 15.012 2.312 1.00 45.78 149 PRO A C 1
ATOM 1226 O O . PRO A 1 149 ? -4.909 15.831 1.838 1.00 45.78 149 PRO A O 1
ATOM 1229 N N . PRO A 1 150 ? -3.564 14.024 1.574 1.00 46.66 150 PRO A N 1
ATOM 1230 C CA . PRO A 1 150 ? -3.975 13.796 0.198 1.00 46.66 150 PRO A CA 1
ATOM 1231 C C . PRO A 1 150 ? -5.505 13.715 0.156 1.00 46.66 150 PRO A C 1
ATOM 1233 O O . PRO A 1 150 ? -6.100 13.173 1.099 1.00 46.66 150 PRO A O 1
ATOM 1236 N N . PRO A 1 151 ? -6.149 14.275 -0.887 1.00 46.31 151 PRO A N 1
ATOM 1237 C CA . PRO A 1 151 ? -7.598 14.255 -0.994 1.00 46.31 151 PRO A CA 1
ATOM 1238 C C . PRO A 1 151 ? -8.052 12.812 -0.792 1.00 46.31 151 PRO A C 1
ATOM 1240 O O . PRO A 1 151 ? -7.458 11.894 -1.376 1.00 46.31 151 PRO A O 1
ATOM 1243 N N . PRO A 1 152 ? -9.010 12.581 0.112 1.00 51.69 152 PRO A N 1
ATOM 1244 C CA . PRO A 1 152 ? -9.299 11.232 0.525 1.00 51.69 152 PRO A CA 1
ATOM 1245 C C . PRO A 1 152 ? -9.839 10.494 -0.705 1.00 51.69 152 PRO A C 1
ATOM 1247 O O . PRO A 1 152 ? -10.676 11.019 -1.441 1.00 51.69 152 PRO A O 1
ATOM 1250 N N . LYS A 1 153 ? -9.253 9.326 -1.003 1.00 55.03 153 LYS A N 1
ATOM 1251 C CA . LYS A 1 153 ? -9.662 8.516 -2.154 1.00 55.03 153 LYS A CA 1
ATOM 1252 C C . LYS A 1 153 ? -11.143 8.204 -1.979 1.00 55.03 153 LYS A C 1
ATOM 1254 O O . LYS A 1 153 ? -11.509 7.494 -1.041 1.00 55.03 153 LYS A O 1
ATOM 1259 N N . SER A 1 154 ? -11.974 8.784 -2.839 1.00 62.91 154 SER A N 1
ATOM 1260 C CA . SER A 1 154 ? -13.402 8.515 -2.849 1.00 62.91 154 SER A CA 1
ATOM 1261 C C . SER A 1 154 ? -13.603 7.051 -3.218 1.00 62.91 154 SER A C 1
ATOM 1263 O O . SER A 1 154 ? -13.150 6.580 -4.260 1.00 62.91 154 SER A O 1
ATOM 1265 N N . GLY A 1 155 ? -14.237 6.321 -2.310 1.00 75.88 155 GLY A N 1
ATOM 1266 C CA . GLY A 1 155 ? -14.612 4.933 -2.493 1.00 75.88 155 GLY A CA 1
ATOM 1267 C C . GLY A 1 155 ? -16.115 4.799 -2.681 1.00 75.88 155 GLY A C 1
ATOM 1268 O O . GLY A 1 155 ? -16.889 5.686 -2.324 1.00 75.88 155 GLY A O 1
ATOM 1269 N N . ASN A 1 156 ? -16.539 3.657 -3.208 1.00 87.62 156 ASN A N 1
ATOM 1270 C CA . ASN A 1 156 ? -17.950 3.304 -3.289 1.00 87.62 156 ASN A CA 1
ATOM 1271 C C . ASN A 1 156 ? -18.258 2.186 -2.295 1.00 87.62 156 ASN A C 1
ATOM 1273 O O . ASN A 1 156 ? -17.560 1.171 -2.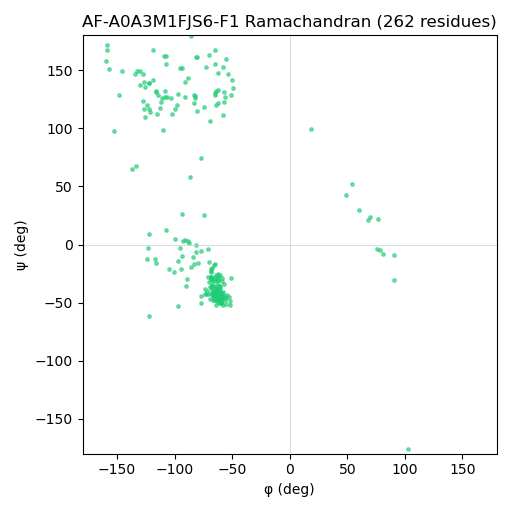247 1.00 87.62 156 ASN A O 1
ATOM 1277 N N . VAL A 1 157 ? -19.331 2.370 -1.532 1.00 91.56 157 VAL A N 1
ATOM 1278 C CA . VAL A 1 157 ? -19.925 1.351 -0.664 1.00 91.56 157 VAL A CA 1
ATOM 1279 C C . VAL A 1 157 ? -21.214 0.882 -1.321 1.00 91.56 157 VAL A C 1
ATOM 1281 O O . VAL A 1 157 ? -22.068 1.697 -1.653 1.00 91.56 157 VAL A O 1
ATOM 1284 N N . ILE A 1 158 ? -21.372 -0.421 -1.516 1.00 92.69 158 ILE A N 1
ATOM 1285 C CA . ILE A 1 158 ? -22.604 -1.021 -2.033 1.00 92.69 158 ILE A CA 1
ATOM 1286 C C . ILE A 1 158 ? -23.236 -1.820 -0.900 1.00 92.69 158 ILE A C 1
ATOM 1288 O O . ILE A 1 158 ? -22.562 -2.663 -0.317 1.00 92.69 158 ILE A O 1
ATOM 1292 N N . ILE A 1 159 ? -24.506 -1.557 -0.594 1.00 94.25 159 ILE A N 1
ATOM 1293 C CA . ILE A 1 159 ? -25.283 -2.246 0.445 1.00 94.25 159 ILE A CA 1
ATOM 1294 C C . ILE A 1 159 ? -26.567 -2.744 -0.209 1.00 94.25 159 ILE A C 1
ATOM 1296 O O . ILE A 1 159 ? -27.352 -1.936 -0.705 1.00 94.25 159 ILE A O 1
ATOM 1300 N N . ASN A 1 160 ? -26.766 -4.062 -0.263 1.00 90.62 160 ASN A N 1
ATOM 1301 C CA . ASN A 1 160 ? -27.911 -4.706 -0.921 1.00 90.62 160 ASN A CA 1
ATOM 1302 C C . ASN A 1 160 ? -28.162 -4.168 -2.347 1.00 90.62 160 ASN A C 1
ATOM 1304 O O . ASN A 1 160 ? -29.289 -3.876 -2.738 1.00 90.62 160 ASN A O 1
ATOM 1308 N N . GLY A 1 161 ? -27.084 -3.974 -3.115 1.00 88.31 161 GLY A N 1
ATOM 1309 C CA . GLY A 1 161 ? -27.129 -3.464 -4.492 1.00 88.31 161 GLY A CA 1
ATOM 1310 C C . GLY A 1 161 ? -27.254 -1.942 -4.634 1.00 88.31 161 GLY A C 1
ATOM 1311 O O . GLY A 1 161 ? -27.086 -1.427 -5.738 1.00 88.31 161 GLY A O 1
ATOM 1312 N N . LYS A 1 162 ? -27.482 -1.193 -3.548 1.00 93.00 162 LYS A N 1
ATOM 1313 C CA . LYS A 1 162 ? -27.535 0.273 -3.577 1.00 93.00 162 LYS A CA 1
ATOM 1314 C C . LYS A 1 162 ? -26.157 0.873 -3.307 1.00 93.00 162 LYS A C 1
ATOM 1316 O O . LYS A 1 162 ? -25.517 0.534 -2.316 1.00 93.00 162 LYS A O 1
ATOM 1321 N N . ALA A 1 163 ? -25.706 1.760 -4.191 1.00 91.56 163 ALA A N 1
ATOM 1322 C CA . ALA A 1 163 ? -24.398 2.402 -4.099 1.00 91.56 163 ALA A CA 1
ATOM 1323 C C . ALA A 1 163 ? -24.451 3.719 -3.308 1.00 91.56 163 ALA A C 1
ATOM 1325 O O . ALA A 1 163 ? -25.361 4.531 -3.479 1.00 91.56 163 ALA A O 1
ATOM 1326 N N . TYR A 1 164 ? -23.429 3.937 -2.488 1.00 93.12 164 TYR A N 1
ATOM 1327 C CA . TYR A 1 164 ? -23.197 5.123 -1.675 1.00 93.12 164 TYR A CA 1
ATOM 1328 C C . TYR A 1 164 ? -21.761 5.596 -1.905 1.00 93.12 164 TYR A C 1
ATOM 1330 O O . TYR A 1 164 ? -20.832 4.787 -1.945 1.00 93.12 164 TYR A O 1
ATOM 1338 N N . ASN A 1 165 ? -21.575 6.907 -2.038 1.00 90.81 165 ASN A N 1
ATOM 1339 C CA . ASN A 1 165 ? -20.246 7.501 -2.129 1.00 90.81 165 ASN A CA 1
ATOM 1340 C C . ASN A 1 165 ? -19.677 7.668 -0.717 1.00 90.81 165 ASN A C 1
ATOM 1342 O O . ASN A 1 165 ? -20.331 8.267 0.135 1.00 90.81 165 ASN A O 1
ATOM 1346 N N . ALA A 1 166 ? -18.483 7.133 -0.480 1.00 89.12 166 ALA A N 1
ATOM 1347 C CA . ALA A 1 166 ? -17.747 7.302 0.758 1.00 89.12 166 ALA A CA 1
ATOM 1348 C C . ALA A 1 166 ? -16.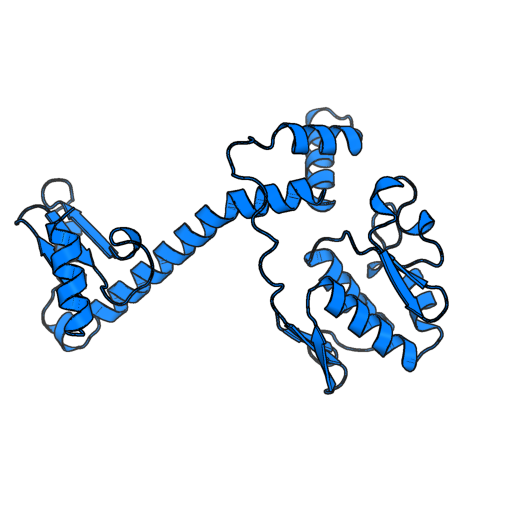493 8.130 0.491 1.00 89.12 166 ALA A C 1
ATOM 1350 O O . ALA A 1 166 ? -15.572 7.704 -0.206 1.00 89.12 166 ALA A O 1
ATOM 1351 N N . SER A 1 167 ? -16.423 9.299 1.117 1.00 82.56 167 SER A N 1
ATOM 1352 C CA . SER A 1 167 ? -15.279 10.200 0.990 1.00 82.56 167 SER A CA 1
ATOM 1353 C C . SER A 1 167 ? -14.016 9.646 1.647 1.00 82.56 167 SER A C 1
ATOM 1355 O O . SER A 1 167 ? -12.928 10.075 1.304 1.00 82.56 167 SER A O 1
ATOM 1357 N N . SER A 1 168 ? -14.130 8.707 2.593 1.00 83.94 168 SER A N 1
ATOM 1358 C CA . SER A 1 168 ? -13.002 8.092 3.301 1.00 83.94 168 SER A CA 1
ATOM 1359 C C . SER A 1 168 ? -13.380 6.736 3.906 1.00 83.94 168 SER A C 1
ATOM 1361 O O . SER A 1 168 ? -14.554 6.381 3.996 1.00 83.94 168 SER A O 1
ATOM 1363 N N . ALA A 1 169 ? -12.397 5.993 4.428 1.00 84.31 169 ALA A N 1
ATOM 1364 C CA . ALA A 1 169 ? -12.666 4.754 5.163 1.00 84.31 169 ALA A CA 1
ATOM 1365 C C . ALA A 1 169 ? -13.494 4.971 6.444 1.00 84.31 169 ALA A C 1
ATOM 1367 O O . ALA A 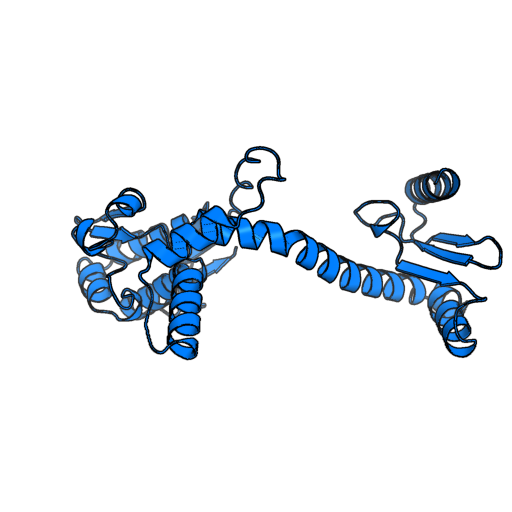1 169 ? -14.272 4.099 6.817 1.00 84.31 169 ALA A O 1
ATOM 1368 N N . LYS A 1 170 ? -13.350 6.126 7.116 1.00 88.31 170 LYS A N 1
ATOM 1369 C CA . LYS A 1 170 ? -14.209 6.513 8.253 1.00 88.31 170 LYS A CA 1
ATOM 1370 C C . LYS A 1 170 ? -15.659 6.657 7.790 1.00 88.31 170 LYS A C 1
ATOM 1372 O O . LYS A 1 170 ? -16.560 6.109 8.417 1.00 88.31 170 LYS A O 1
ATOM 1377 N N . ASP A 1 171 ? -15.852 7.374 6.690 1.00 90.56 171 ASP A N 1
ATOM 1378 C CA . ASP A 1 171 ? -17.165 7.662 6.118 1.00 90.56 171 ASP A CA 1
ATOM 1379 C C . ASP A 1 171 ? -17.880 6.378 5.675 1.00 90.56 171 ASP A C 1
ATOM 1381 O O . ASP A 1 171 ? -19.039 6.163 6.011 1.00 90.56 171 ASP A O 1
ATOM 1385 N N . ALA A 1 172 ? -17.149 5.449 5.050 1.00 92.69 172 ALA A N 1
ATOM 1386 C CA . ALA A 1 172 ? -17.682 4.145 4.663 1.00 92.69 172 ALA A CA 1
ATOM 1387 C C . ALA A 1 172 ? -18.273 3.361 5.848 1.00 92.69 172 ALA A C 1
ATOM 1389 O O . ALA A 1 172 ? -19.372 2.822 5.735 1.00 92.69 172 ALA A O 1
ATOM 1390 N N . VAL A 1 173 ? -17.582 3.323 6.998 1.00 94.56 173 VAL A N 1
ATOM 1391 C CA . VAL A 1 173 ? -18.105 2.661 8.209 1.00 94.56 173 VAL A CA 1
ATOM 1392 C C . VAL A 1 173 ? -19.394 3.339 8.673 1.00 94.56 173 VAL A C 1
ATOM 1394 O O . VAL A 1 173 ? -20.380 2.662 8.956 1.00 94.56 173 VAL A O 1
ATOM 1397 N N . VAL A 1 174 ? -19.400 4.674 8.735 1.00 95.69 174 VAL A N 1
ATOM 1398 C CA . VAL A 1 174 ? -20.561 5.450 9.196 1.00 95.69 174 VAL A CA 1
ATOM 1399 C C . VAL A 1 174 ? -21.765 5.236 8.279 1.00 95.69 174 VAL A C 1
ATOM 1401 O O . VAL A 1 174 ? -22.870 5.038 8.781 1.00 95.69 174 VAL A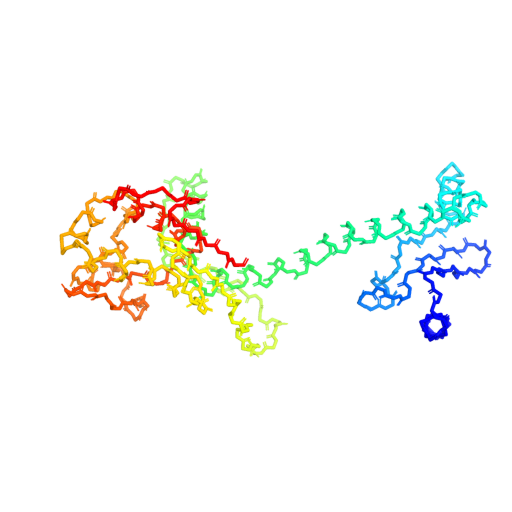 O 1
ATOM 1404 N N . ILE A 1 175 ? -21.563 5.229 6.959 1.00 95.69 175 ILE A N 1
ATOM 1405 C CA . ILE A 1 175 ? -22.610 4.954 5.968 1.00 95.69 175 ILE A CA 1
ATOM 1406 C C . ILE A 1 175 ? -23.208 3.565 6.190 1.00 95.69 175 ILE A C 1
ATOM 1408 O O . ILE A 1 175 ? -24.427 3.455 6.305 1.00 95.69 175 ILE A O 1
ATOM 1412 N N . VAL A 1 176 ? -22.373 2.525 6.310 1.00 95.81 176 VAL A N 1
ATOM 1413 C CA . VAL A 1 176 ? -22.852 1.151 6.537 1.00 95.81 176 VAL A CA 1
ATOM 1414 C C . VAL A 1 176 ? -23.688 1.071 7.810 1.00 95.81 176 VAL A C 1
ATOM 1416 O O . VAL A 1 176 ? -24.827 0.617 7.768 1.00 95.81 176 VAL A O 1
ATOM 1419 N N . LEU A 1 177 ? -23.165 1.562 8.934 1.00 96.75 177 LEU A N 1
ATOM 1420 C CA . LEU A 1 177 ? -23.863 1.493 10.219 1.00 96.75 177 LEU A CA 1
ATOM 1421 C C . LEU A 1 177 ? -25.184 2.273 10.212 1.00 96.75 177 LEU A C 1
ATOM 1423 O O . LEU A 1 177 ? -26.182 1.798 10.749 1.00 96.75 177 LEU A O 1
ATOM 1427 N N . ARG A 1 178 ? -25.209 3.453 9.581 1.00 96.25 178 ARG A N 1
ATOM 1428 C CA . ARG A 1 178 ? -26.429 4.262 9.446 1.00 96.25 178 ARG A CA 1
ATOM 1429 C C . ARG A 1 178 ? -27.461 3.633 8.528 1.00 96.25 178 ARG A C 1
ATOM 1431 O O . ARG A 1 178 ? -28.642 3.897 8.718 1.00 96.25 178 ARG A O 1
ATOM 1438 N N . GLU A 1 179 ? -27.046 2.869 7.527 1.00 95.38 179 GLU A N 1
ATOM 1439 C CA . GLU A 1 179 ? -27.999 2.205 6.646 1.00 95.38 179 GLU A CA 1
ATOM 1440 C C . GLU A 1 179 ? -28.610 0.975 7.315 1.00 95.38 179 GLU A C 1
ATOM 1442 O O . GLU A 1 179 ? -29.826 0.820 7.283 1.00 95.38 179 GLU A O 1
ATOM 1447 N N . LEU A 1 180 ? -27.795 0.154 7.983 1.00 94.69 180 LEU A N 1
ATOM 1448 C CA . LEU A 1 180 ? -28.258 -1.087 8.610 1.00 94.69 180 LEU A CA 1
ATOM 1449 C C . LEU A 1 180 ? -29.207 -0.847 9.793 1.00 94.69 180 LEU A C 1
ATOM 1451 O O . LEU A 1 180 ? -30.178 -1.583 9.952 1.00 94.69 180 LEU A O 1
ATOM 1455 N N . VAL A 1 181 ? -29.003 0.220 10.573 1.00 95.75 181 VAL A N 1
ATOM 1456 C CA . VAL A 1 181 ? -29.909 0.543 11.693 1.00 95.75 181 VAL A CA 1
ATOM 1457 C C . VAL A 1 181 ? -31.305 0.983 11.234 1.00 95.75 181 VAL A C 1
ATOM 1459 O O . VAL A 1 181 ? -32.269 0.850 11.980 1.00 95.75 181 VAL A O 1
ATOM 1462 N N . LYS A 1 182 ? -31.471 1.478 9.996 1.00 93.31 182 LYS A N 1
ATOM 1463 C CA . LYS A 1 182 ? -32.793 1.923 9.504 1.00 93.31 182 LYS A CA 1
ATOM 1464 C C . LYS A 1 182 ? -33.808 0.789 9.447 1.00 93.31 182 LYS A C 1
ATOM 1466 O O . LYS A 1 182 ? -35.002 1.038 9.572 1.00 93.31 182 LYS A O 1
ATOM 1471 N N . THR A 1 183 ? -33.335 -0.429 9.207 1.00 88.19 183 THR A N 1
ATOM 1472 C CA . THR A 1 183 ? -34.172 -1.625 9.094 1.00 88.19 183 THR A CA 1
ATOM 1473 C C . THR A 1 183 ? -34.316 -2.379 10.413 1.00 88.19 183 THR A C 1
ATOM 1475 O O . THR A 1 183 ? -35.128 -3.295 10.490 1.00 88.19 183 THR A O 1
ATOM 1478 N N . ASP A 1 184 ? -33.538 -2.015 11.435 1.00 89.50 184 ASP A N 1
ATOM 1479 C CA . ASP A 1 184 ? -33.410 -2.763 12.684 1.00 89.50 184 ASP A CA 1
ATOM 1480 C C . ASP A 1 184 ? -33.032 -1.825 13.853 1.00 89.50 184 ASP A C 1
ATOM 1482 O O . ASP A 1 184 ? -31.857 -1.491 14.026 1.00 89.50 184 ASP A O 1
ATOM 1486 N N . PRO A 1 185 ? -34.008 -1.373 14.664 1.00 87.06 185 PRO A N 1
ATOM 1487 C CA . PRO A 1 185 ? -33.759 -0.446 15.773 1.00 87.06 185 PRO A CA 1
ATOM 1488 C C . PRO A 1 185 ? -32.824 -0.993 16.863 1.00 87.06 185 PRO A C 1
ATOM 1490 O O . PRO A 1 185 ? -32.104 -0.216 17.492 1.00 87.06 185 PRO A O 1
ATOM 1493 N N . ASP A 1 186 ? -32.791 -2.316 17.055 1.00 93.19 186 ASP A N 1
ATOM 1494 C CA . ASP A 1 186 ? -31.947 -2.988 18.054 1.00 93.19 186 ASP A CA 1
ATOM 1495 C C . ASP A 1 186 ? -30.553 -3.344 17.505 1.00 93.19 186 ASP A C 1
ATOM 1497 O O . ASP A 1 186 ? -29.723 -3.934 18.203 1.00 93.19 186 ASP A O 1
ATOM 1501 N N . PHE A 1 187 ? -30.262 -2.964 16.255 1.00 96.88 187 PHE A N 1
ATOM 1502 C CA . PHE A 1 187 ? -29.017 -3.290 15.562 1.00 96.88 187 PHE A CA 1
ATOM 1503 C C . PHE A 1 187 ? -27.779 -2.918 16.380 1.00 96.88 187 PHE A C 1
ATOM 1505 O O . PHE A 1 187 ? -26.875 -3.735 16.563 1.00 96.88 187 PHE A O 1
ATOM 1512 N N . PHE A 1 188 ? -27.743 -1.696 16.918 1.00 97.31 188 PHE A N 1
ATOM 1513 C CA . PHE A 1 188 ? -26.580 -1.224 17.664 1.00 97.31 188 PHE A CA 1
ATOM 1514 C C . PHE A 1 188 ? -26.409 -1.900 19.023 1.00 97.31 188 PHE A C 1
ATOM 1516 O O . PHE A 1 188 ? -25.268 -2.074 19.442 1.00 97.31 188 PHE A O 1
ATOM 1523 N N . GLU A 1 189 ? -27.487 -2.365 19.661 1.00 96.69 189 GLU A N 1
ATOM 1524 C CA . GLU A 1 189 ? -27.378 -3.184 20.876 1.00 96.69 189 GLU A CA 1
ATOM 1525 C C . GLU A 1 189 ? -26.671 -4.505 20.561 1.00 96.69 189 GLU A C 1
ATOM 1527 O O . GLU A 1 189 ? -25.749 -4.918 21.263 1.00 96.69 189 GLU A O 1
ATOM 1532 N N . ARG A 1 190 ? -27.021 -5.143 19.436 1.00 96.56 190 ARG A N 1
ATOM 1533 C CA . ARG A 1 190 ? -26.322 -6.354 18.987 1.00 96.56 190 ARG A CA 1
ATOM 1534 C C . ARG A 1 190 ? -24.879 -6.073 18.581 1.00 96.56 190 ARG A C 1
ATOM 1536 O O . ARG A 1 190 ? -23.997 -6.857 18.927 1.00 96.56 190 ARG A O 1
ATOM 1543 N N . CYS A 1 191 ? -24.611 -4.953 17.907 1.00 96.38 191 CYS A N 1
ATOM 1544 C CA . CYS A 1 191 ? -23.241 -4.527 17.620 1.00 96.38 191 CYS A CA 1
ATOM 1545 C C . CYS A 1 191 ? -22.432 -4.346 18.908 1.00 96.38 191 CYS A C 1
ATOM 1547 O O . CYS A 1 191 ? -21.316 -4.846 18.977 1.00 96.38 191 CYS A O 1
ATOM 1549 N N . TYR A 1 192 ? -23.001 -3.711 19.935 1.00 95.88 192 TYR A N 1
ATOM 1550 C CA . TYR A 1 192 ? -22.368 -3.502 21.240 1.00 95.88 192 TYR A CA 1
ATOM 1551 C C . TYR A 1 192 ? -22.098 -4.789 22.024 1.00 95.88 192 TYR A C 1
ATOM 1553 O O . TYR A 1 192 ? -21.323 -4.778 22.968 1.00 95.88 192 TYR A O 1
ATOM 1561 N N . GLN A 1 193 ? -22.722 -5.912 21.673 1.00 94.62 193 GLN A N 1
ATOM 1562 C CA . GLN A 1 193 ? -22.397 -7.212 22.270 1.00 94.62 193 GLN A CA 1
ATOM 1563 C C . GLN A 1 193 ? -21.432 -8.025 21.396 1.00 94.62 193 GLN A C 1
ATOM 1565 O O . GLN A 1 193 ? -20.832 -9.003 21.849 1.00 94.62 193 GLN A O 1
ATOM 1570 N N . HIS A 1 194 ? -21.242 -7.635 20.135 1.00 95.44 194 HIS A N 1
ATOM 1571 C CA . HIS A 1 194 ? -20.460 -8.402 19.182 1.00 95.44 194 HIS A CA 1
ATOM 1572 C C . HIS A 1 194 ? -18.957 -8.126 19.315 1.00 95.44 194 HIS A C 1
ATOM 1574 O O . HIS A 1 194 ? -18.494 -6.994 19.191 1.00 95.44 194 HIS A O 1
ATOM 1580 N N . LYS A 1 195 ? -18.151 -9.190 19.437 1.00 90.94 195 LYS A N 1
ATOM 1581 C CA . LYS A 1 195 ? -16.680 -9.117 19.585 1.00 90.94 195 LYS A CA 1
ATOM 1582 C C . LYS A 1 195 ? -15.971 -8.254 18.532 1.00 90.94 195 LYS A C 1
ATOM 1584 O O . LYS A 1 195 ? -14.913 -7.702 18.801 1.00 90.94 195 LYS A O 1
ATOM 1589 N N . GLY A 1 196 ? -16.533 -8.148 17.325 1.00 89.12 196 GLY A N 1
ATOM 1590 C CA . GLY A 1 196 ? -15.972 -7.336 16.239 1.00 89.12 196 GLY A CA 1
ATOM 1591 C C . GLY A 1 196 ? -16.073 -5.823 16.460 1.00 89.12 196 GLY A C 1
ATOM 1592 O O . GLY A 1 196 ? -15.375 -5.066 15.789 1.00 89.12 196 GLY A O 1
ATOM 1593 N N . PHE A 1 197 ? -16.895 -5.390 17.415 1.00 93.75 197 PHE A N 1
ATOM 1594 C CA . PHE A 1 197 ? -17.002 -4.003 17.852 1.00 93.75 197 PHE A CA 1
ATOM 1595 C C . PHE A 1 197 ? -16.213 -3.733 19.133 1.00 93.75 197 PHE A C 1
ATOM 1597 O O . PHE A 1 197 ? -16.280 -2.620 19.643 1.00 93.75 197 PHE A O 1
ATOM 1604 N N . HIS A 1 198 ? -15.455 -4.703 19.656 1.00 87.75 198 HIS A N 1
ATOM 1605 C CA . HIS A 1 198 ? -14.693 -4.551 20.895 1.00 87.75 198 HIS A CA 1
ATOM 1606 C C . HIS A 1 198 ? -13.197 -4.652 20.624 1.00 87.75 198 HIS A C 1
ATOM 1608 O O . HIS A 1 198 ? -12.713 -5.581 19.976 1.00 87.75 198 HIS A O 1
ATOM 1614 N N . GLY A 1 199 ? -12.452 -3.695 21.166 1.00 79.06 199 GLY A N 1
ATOM 1615 C CA . GLY A 1 199 ? -11.026 -3.857 21.403 1.00 79.06 199 GLY A CA 1
ATOM 1616 C C . GLY A 1 199 ? -10.783 -4.534 22.752 1.00 79.06 199 GLY A C 1
ATOM 1617 O O . GLY A 1 199 ? -11.708 -4.789 23.516 1.00 79.06 199 GLY A O 1
ATOM 1618 N N . LYS A 1 200 ? -9.513 -4.763 23.104 1.00 76.69 200 LYS A N 1
ATOM 1619 C CA . LYS A 1 200 ? -9.152 -5.350 24.410 1.00 76.69 200 LYS A CA 1
ATOM 1620 C C . LYS A 1 200 ? -9.635 -4.525 25.614 1.00 76.69 200 LYS A C 1
ATOM 1622 O O . LYS A 1 200 ? -9.869 -5.087 26.675 1.00 76.69 200 LYS A O 1
ATOM 1627 N N . LYS A 1 201 ? -9.709 -3.196 25.473 1.00 76.88 201 LYS A N 1
ATOM 1628 C CA . LYS A 1 201 ? -9.930 -2.254 26.589 1.00 76.88 201 LYS A CA 1
ATOM 1629 C C . LYS A 1 201 ? -11.150 -1.342 26.416 1.00 76.88 201 LYS A C 1
ATOM 1631 O O . LYS A 1 201 ? -11.385 -0.505 27.280 1.00 76.88 201 LYS A O 1
ATOM 1636 N N . ARG A 1 202 ? -11.855 -1.418 25.284 1.00 80.44 202 ARG A N 1
ATOM 1637 C CA . ARG A 1 202 ? -12.899 -0.445 24.931 1.00 80.44 202 ARG A CA 1
ATOM 1638 C C . ARG A 1 202 ? -13.861 -0.988 23.888 1.00 80.44 202 ARG A C 1
ATOM 1640 O O . ARG A 1 202 ? -13.486 -1.847 23.085 1.00 80.44 202 ARG A O 1
ATOM 1647 N N . HIS A 1 203 ? -15.043 -0.397 23.848 1.00 91.31 203 HIS A N 1
ATOM 1648 C CA . HIS A 1 203 ? -15.990 -0.605 22.766 1.00 91.31 203 HIS A CA 1
ATOM 1649 C C . HIS A 1 203 ? -15.711 0.402 21.644 1.00 91.31 203 HIS A C 1
ATOM 1651 O O . HIS A 1 203 ? -15.319 1.540 21.883 1.00 91.31 203 HIS A O 1
ATOM 1657 N N . TYR A 1 204 ? -15.874 -0.022 20.397 1.00 93.81 204 TYR A N 1
ATOM 1658 C CA . TYR A 1 204 ? -15.790 0.855 19.231 1.00 93.81 204 TYR A CA 1
ATOM 1659 C C . TYR A 1 204 ? -17.126 1.531 18.937 1.00 93.81 204 TYR A C 1
ATOM 1661 O O . TYR A 1 204 ? -17.135 2.551 18.256 1.00 93.81 204 TYR A O 1
ATOM 1669 N N . ILE A 1 205 ? -18.230 0.992 19.455 1.00 96.25 205 ILE A N 1
ATOM 1670 C CA . ILE A 1 205 ? -19.559 1.598 19.437 1.00 96.25 205 ILE A CA 1
ATOM 1671 C C . ILE A 1 205 ? -20.081 1.657 20.875 1.00 96.25 205 ILE A C 1
ATOM 1673 O O . ILE A 1 205 ? -19.900 0.685 21.595 1.00 96.25 205 ILE A O 1
ATOM 1677 N N . ALA A 1 206 ? -20.667 2.767 21.322 1.00 96.06 206 ALA A N 1
ATOM 1678 C CA . ALA A 1 206 ? -21.183 2.901 22.691 1.00 96.06 206 ALA A CA 1
ATOM 1679 C C . ALA A 1 206 ? -22.236 4.013 22.805 1.00 96.06 206 ALA A C 1
ATOM 1681 O O . ALA A 1 206 ? -22.365 4.839 21.899 1.00 96.06 206 ALA A O 1
ATOM 1682 N N . ARG A 1 207 ? -22.970 4.059 23.924 1.00 95.06 207 ARG A N 1
ATOM 1683 C CA . ARG A 1 207 ? -23.938 5.134 24.234 1.00 95.06 207 ARG A CA 1
ATOM 1684 C C . ARG A 1 207 ? -23.293 6.373 24.861 1.00 95.06 207 ARG A C 1
ATOM 1686 O O . ARG A 1 207 ? -23.933 7.417 24.953 1.00 95.06 207 ARG A O 1
ATOM 1693 N N . SER A 1 208 ? -22.026 6.281 25.259 1.00 93.75 208 SER A N 1
ATOM 1694 C CA . SER A 1 208 ? -21.248 7.400 25.785 1.00 93.75 208 SER A CA 1
ATOM 1695 C C . SER A 1 208 ? -19.868 7.473 25.129 1.00 93.75 208 SER A C 1
ATOM 1697 O O . SER A 1 208 ? -19.279 6.463 24.743 1.00 93.75 208 SER A O 1
ATOM 1699 N N . ILE A 1 209 ? -19.331 8.689 25.006 1.00 91.12 209 ILE A N 1
ATOM 1700 C CA . ILE A 1 209 ? -17.975 8.909 24.478 1.00 91.12 209 ILE A CA 1
ATOM 1701 C C . ILE A 1 209 ? -16.917 8.374 25.464 1.00 91.12 209 ILE A C 1
ATOM 1703 O O . ILE A 1 209 ? -15.846 7.933 25.047 1.00 91.12 209 ILE A O 1
ATOM 1707 N N . ASP A 1 210 ? -17.229 8.354 26.762 1.00 88.06 210 ASP A N 1
ATOM 1708 C CA . ASP A 1 210 ? -16.366 7.791 27.802 1.00 88.06 210 ASP A CA 1
ATOM 1709 C C . ASP A 1 210 ? -16.130 6.293 27.618 1.00 88.06 210 ASP A C 1
ATOM 1711 O O . ASP A 1 210 ? -15.003 5.837 27.756 1.00 88.06 210 ASP A O 1
ATOM 1715 N N . GLU A 1 211 ? -17.146 5.529 27.224 1.00 88.00 211 GLU A N 1
ATOM 1716 C CA . GLU A 1 211 ? -16.990 4.099 26.933 1.00 88.00 211 GLU A CA 1
ATOM 1717 C C . GLU A 1 211 ? -16.155 3.822 25.675 1.00 88.00 211 GLU A C 1
ATOM 1719 O O . GLU A 1 211 ? -15.478 2.791 25.594 1.00 88.00 211 GLU A O 1
ATOM 1724 N N . LEU A 1 212 ? -16.165 4.744 24.704 1.00 87.31 212 LEU A N 1
ATOM 1725 C CA . LEU A 1 212 ? -15.301 4.650 23.527 1.00 87.31 212 LEU A CA 1
ATOM 1726 C C . LEU A 1 212 ? -13.831 4.867 23.888 1.00 87.31 212 LEU A C 1
ATOM 1728 O O . LEU A 1 212 ? -12.955 4.218 23.320 1.00 87.31 212 LEU A O 1
ATOM 1732 N N . TYR A 1 213 ? -13.554 5.767 24.836 1.00 83.00 213 TYR A N 1
ATOM 1733 C CA . TYR A 1 213 ? -12.198 6.147 25.231 1.00 83.00 213 TYR A CA 1
ATOM 1734 C C . TYR A 1 213 ? -12.031 6.253 26.767 1.00 83.00 213 TYR A C 1
ATOM 1736 O O . TYR A 1 213 ? -11.705 7.333 27.268 1.00 83.00 213 TYR A O 1
ATOM 1744 N N . PRO A 1 214 ? -12.158 5.145 27.538 1.00 80.31 214 PRO A N 1
ATOM 1745 C CA . PRO A 1 214 ? -12.269 5.201 29.008 1.00 80.31 214 PRO A CA 1
ATOM 1746 C C . PRO A 1 214 ? -11.039 5.757 29.728 1.00 80.31 214 PRO A C 1
ATOM 1748 O O . PRO A 1 214 ? -11.136 6.273 30.837 1.00 80.31 214 PRO A O 1
ATOM 1751 N N . LYS A 1 215 ? -9.864 5.630 29.105 1.00 78.12 215 LYS A N 1
ATOM 1752 C CA . LYS A 1 215 ? -8.569 6.065 29.652 1.00 78.12 215 LYS A CA 1
ATOM 1753 C C . LYS A 1 215 ? -7.851 7.075 28.756 1.00 78.12 215 LYS A C 1
ATOM 1755 O O . LYS A 1 215 ? -6.678 7.342 28.966 1.00 78.12 215 LYS A O 1
ATOM 1760 N N . ARG A 1 216 ? -8.528 7.586 27.722 1.00 71.38 216 ARG A N 1
ATOM 1761 C CA . ARG A 1 216 ? -7.929 8.433 26.679 1.00 71.38 216 ARG A CA 1
ATOM 1762 C C . ARG A 1 216 ? -8.805 9.658 26.410 1.00 71.38 216 ARG A C 1
ATOM 1764 O O . ARG A 1 216 ? -9.424 9.749 25.348 1.00 71.38 216 ARG A O 1
ATOM 1771 N N . PRO A 1 217 ? -8.916 10.588 27.381 1.00 78.06 217 PRO A N 1
ATOM 1772 C CA . PRO A 1 217 ? -9.750 11.781 27.238 1.00 78.06 217 PRO A CA 1
ATOM 1773 C C . PRO A 1 217 ? -9.332 12.651 26.043 1.00 78.06 217 PRO A C 1
ATOM 1775 O O . PRO A 1 217 ? -10.189 13.283 25.430 1.00 78.06 217 PRO A O 1
ATOM 1778 N N . ASP A 1 218 ? -8.048 12.614 25.671 1.00 71.31 218 ASP A N 1
ATOM 1779 C CA . ASP A 1 218 ? -7.471 13.263 24.490 1.00 71.31 218 ASP A CA 1
ATOM 1780 C C . ASP A 1 218 ? -8.079 12.775 23.167 1.00 71.31 218 ASP A C 1
ATOM 1782 O O . ASP A 1 218 ? -8.089 13.513 22.190 1.00 71.31 218 ASP A O 1
ATOM 1786 N N . LEU A 1 219 ? -8.611 11.548 23.120 1.00 74.25 219 LEU A N 1
ATOM 1787 C CA . LEU A 1 219 ? -9.175 10.971 21.898 1.00 74.25 219 LEU A CA 1
ATOM 1788 C C . LEU A 1 219 ? -10.694 11.134 21.771 1.00 74.25 219 LEU A C 1
ATOM 1790 O O . LEU A 1 219 ? -11.268 10.752 20.749 1.00 74.25 219 LEU A O 1
ATOM 1794 N N . ARG A 1 220 ? -11.357 11.714 22.777 1.00 81.44 220 ARG A N 1
ATOM 1795 C CA . ARG A 1 220 ? -12.823 11.835 22.826 1.00 81.44 220 ARG A CA 1
ATOM 1796 C C . ARG A 1 220 ? -13.401 12.675 21.691 1.00 81.44 220 ARG A C 1
ATOM 1798 O O . ARG A 1 220 ? -14.543 12.447 21.311 1.00 81.44 220 ARG A O 1
ATOM 1805 N N . GLU A 1 221 ? -12.638 13.600 21.109 1.00 78.50 221 GLU A N 1
ATOM 1806 C CA . GLU A 1 221 ? -13.073 14.371 19.935 1.00 78.50 221 GLU A CA 1
ATOM 1807 C C . GLU A 1 221 ? -13.192 13.513 18.661 1.00 78.50 221 GLU A C 1
ATOM 1809 O O . GLU A 1 221 ? -13.982 13.816 17.767 1.00 78.50 221 GLU A O 1
ATOM 1814 N N . PHE A 1 222 ? -12.478 12.385 18.588 1.00 81.25 222 PHE A N 1
ATOM 1815 C CA . PHE A 1 222 ? -12.443 11.524 17.408 1.00 81.25 222 PHE A CA 1
ATOM 1816 C C . PHE A 1 222 ? -13.574 10.498 17.399 1.00 81.25 222 PHE A C 1
ATOM 1818 O O . PHE A 1 222 ? -13.340 9.297 17.241 1.00 81.25 222 PHE A O 1
ATOM 1825 N N . HIS A 1 223 ? -14.820 10.956 17.445 1.00 90.75 223 HIS A N 1
ATOM 1826 C CA . HIS A 1 223 ? -16.001 1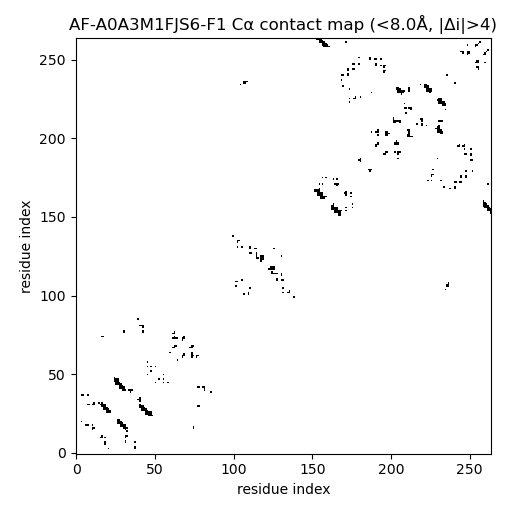0.104 17.314 1.00 90.75 223 HIS A CA 1
ATOM 1827 C C . HIS A 1 223 ? -16.869 10.483 16.102 1.00 90.75 223 HIS A C 1
ATOM 1829 O O . HIS A 1 223 ? -16.682 11.508 15.444 1.00 90.75 223 HIS A O 1
ATOM 1835 N N . ALA A 1 224 ? -17.814 9.611 15.765 1.00 91.12 224 ALA A N 1
ATOM 1836 C CA . ALA A 1 224 ? -18.925 9.913 14.876 1.00 91.12 224 ALA A CA 1
ATOM 1837 C C . ALA A 1 224 ? -20.236 9.662 15.616 1.00 91.12 224 ALA A C 1
ATOM 1839 O O . ALA A 1 224 ? -20.374 8.665 16.323 1.00 91.12 224 ALA A O 1
ATOM 1840 N N . VAL A 1 225 ? -21.199 10.560 15.426 1.00 94.50 225 VAL A N 1
ATOM 1841 C CA . VAL A 1 225 ? -22.545 10.414 15.982 1.00 94.50 225 VAL A CA 1
ATOM 1842 C C . VAL A 1 225 ? -23.367 9.496 15.078 1.00 94.50 225 VAL A C 1
ATOM 1844 O O . VAL A 1 225 ? -23.468 9.712 13.860 1.00 94.50 225 VAL A O 1
ATOM 1847 N N . LEU A 1 226 ? -23.961 8.474 15.681 1.00 95.38 226 LEU A N 1
ATOM 1848 C CA . LEU A 1 226 ? -24.886 7.538 15.059 1.00 95.38 226 LEU A CA 1
ATOM 1849 C C . LEU A 1 226 ? -26.319 7.780 15.578 1.00 95.38 226 LEU A C 1
ATOM 1851 O O . LEU A 1 226 ? -26.516 8.456 16.590 1.00 95.38 226 LEU A O 1
ATOM 1855 N N . PRO A 1 227 ? -27.346 7.271 14.874 1.00 93.75 227 PRO A N 1
ATOM 1856 C CA . PRO A 1 227 ? -28.730 7.350 15.332 1.00 93.75 227 PRO A CA 1
ATOM 1857 C C . PRO A 1 227 ? -28.947 6.760 16.734 1.00 93.75 227 PRO A C 1
ATOM 1859 O O . PRO A 1 227 ? -28.170 5.935 17.206 1.00 93.75 227 PRO A O 1
ATOM 1862 N N . HIS A 1 228 ? -30.043 7.166 17.378 1.00 92.50 228 HIS A N 1
ATOM 1863 C CA . HIS A 1 228 ? -30.506 6.620 18.664 1.00 92.50 228 HIS A CA 1
ATOM 1864 C C . HIS A 1 228 ? -29.522 6.777 19.842 1.00 92.50 228 HIS A C 1
ATOM 1866 O O . HIS A 1 228 ? -29.530 5.972 20.772 1.00 92.50 228 HIS A O 1
ATOM 1872 N N . GLY A 1 229 ? -28.702 7.834 19.822 1.00 93.50 229 GLY A N 1
ATOM 1873 C CA . GLY A 1 229 ? -27.782 8.162 20.918 1.00 93.50 229 GLY A CA 1
ATOM 1874 C C . GLY A 1 229 ? -26.528 7.289 20.962 1.00 93.50 229 GLY A C 1
ATOM 1875 O O . GLY A 1 229 ? -25.913 7.165 22.016 1.00 93.50 229 GLY A O 1
ATOM 1876 N N . TRP A 1 230 ? -26.164 6.671 19.838 1.00 97.06 230 TRP A N 1
ATOM 1877 C CA . TRP A 1 230 ? -24.952 5.871 19.712 1.00 97.06 230 TRP A CA 1
ATOM 1878 C C . TRP A 1 230 ? -23.791 6.682 19.144 1.00 97.06 230 TRP A C 1
ATOM 1880 O O . TRP A 1 230 ? -23.965 7.601 18.343 1.00 97.06 230 TRP A O 1
ATOM 1890 N N . PHE A 1 231 ? -22.580 6.292 19.515 1.00 96.25 231 PHE A N 1
ATOM 1891 C CA . PHE A 1 231 ? -21.335 6.890 19.058 1.00 96.25 231 PHE A CA 1
ATOM 1892 C C . PHE A 1 231 ? -20.406 5.808 18.523 1.00 96.25 231 PHE A C 1
ATOM 1894 O O . PHE A 1 231 ? -20.389 4.694 19.038 1.00 96.25 231 PHE A O 1
ATOM 1901 N N . LEU A 1 232 ? -19.613 6.151 17.511 1.00 95.88 232 LEU A N 1
ATOM 1902 C CA . LEU A 1 232 ? -18.577 5.299 16.930 1.00 95.88 232 LEU A CA 1
ATOM 1903 C C . LEU A 1 232 ? -17.201 5.934 17.145 1.00 95.88 232 LEU A C 1
ATOM 1905 O O . LEU A 1 232 ? -17.010 7.104 16.813 1.00 95.88 232 LEU A O 1
ATOM 1909 N N . ALA A 1 233 ? -16.229 5.160 17.617 1.00 89.06 233 ALA A N 1
ATOM 1910 C CA . ALA A 1 233 ? -14.824 5.552 17.653 1.00 89.06 233 ALA A CA 1
ATOM 1911 C C . ALA A 1 233 ? -14.283 5.723 16.223 1.00 89.06 233 ALA A C 1
ATOM 1913 O O . ALA A 1 233 ? -14.453 4.850 15.373 1.00 89.06 233 ALA A O 1
ATOM 1914 N N . THR A 1 234 ? -13.620 6.843 15.926 1.00 84.06 234 THR A N 1
ATOM 1915 C CA . THR A 1 234 ? -13.123 7.132 14.564 1.00 84.06 234 THR A CA 1
ATOM 1916 C C . THR A 1 234 ? -11.607 7.211 14.461 1.00 84.06 234 THR A C 1
ATOM 1918 O O . THR A 1 234 ? -11.082 7.044 13.355 1.00 84.06 234 THR A O 1
ATOM 1921 N N . ASN A 1 235 ? -10.900 7.349 15.590 1.00 82.81 235 ASN A N 1
ATOM 1922 C CA . ASN A 1 235 ? -9.458 7.112 15.645 1.00 82.81 235 ASN A CA 1
ATOM 1923 C C . ASN A 1 235 ? -9.157 5.602 15.660 1.00 82.81 235 ASN A C 1
ATOM 1925 O O . ASN A 1 235 ? -8.886 5.018 16.703 1.00 82.81 235 ASN A O 1
ATOM 1929 N N . LEU A 1 236 ? -9.312 4.958 14.502 1.00 82.25 236 LEU A N 1
ATOM 1930 C CA . LEU A 1 236 ? -9.129 3.517 14.303 1.00 82.25 236 LEU A CA 1
ATOM 1931 C C . LEU A 1 236 ? -8.307 3.261 13.041 1.00 82.25 236 LEU A C 1
ATOM 1933 O O . LEU A 1 236 ? -8.472 3.967 12.044 1.00 82.25 236 LEU A O 1
ATOM 1937 N N . SER A 1 237 ? -7.492 2.207 13.017 1.00 76.50 237 SER A N 1
ATOM 1938 C CA . SER A 1 237 ? -6.773 1.802 11.801 1.00 76.50 237 SER A CA 1
ATOM 1939 C C . SER A 1 237 ? -7.743 1.339 10.700 1.00 76.50 237 SER A C 1
ATOM 1941 O O . SER A 1 237 ? -8.860 0.890 10.976 1.00 76.50 237 SER A O 1
ATOM 1943 N N . ASN A 1 238 ? -7.346 1.413 9.424 1.00 78.19 238 ASN A N 1
ATOM 1944 C CA . ASN A 1 238 ? -8.209 0.961 8.317 1.00 78.19 238 ASN A CA 1
ATOM 1945 C C . ASN A 1 238 ? -8.529 -0.543 8.388 1.00 78.19 238 ASN A C 1
ATOM 1947 O O . ASN A 1 238 ? -9.595 -0.970 7.947 1.00 78.19 238 ASN A O 1
ATOM 1951 N N . GLN A 1 239 ? -7.648 -1.340 8.998 1.00 78.12 239 GLN A N 1
ATOM 1952 C CA . GLN A 1 239 ? -7.901 -2.756 9.244 1.00 78.12 239 GLN A CA 1
ATOM 1953 C C . GLN A 1 239 ? -9.017 -2.958 10.277 1.00 78.12 239 GLN A C 1
ATOM 1955 O O . GLN A 1 239 ? -9.893 -3.794 10.059 1.00 78.12 239 GLN A O 1
ATOM 1960 N N . ILE A 1 240 ? -9.025 -2.182 11.369 1.00 84.62 240 ILE A N 1
ATOM 1961 C CA . ILE A 1 240 ? -10.101 -2.234 12.370 1.00 84.62 240 ILE A CA 1
ATOM 1962 C C . ILE A 1 240 ? -11.416 -1.753 11.754 1.00 84.62 240 ILE A C 1
ATOM 1964 O O . ILE A 1 240 ? -12.428 -2.432 11.889 1.00 84.62 240 ILE A O 1
ATOM 1968 N N . LYS A 1 241 ? -11.401 -0.651 10.993 1.00 88.19 241 LYS A N 1
ATOM 1969 C CA . LYS A 1 241 ? -12.590 -0.168 10.269 1.00 88.19 241 LYS A CA 1
ATOM 1970 C C . LYS A 1 241 ? -13.190 -1.250 9.362 1.00 88.19 241 LYS A C 1
ATOM 1972 O O . LYS A 1 241 ? -14.398 -1.463 9.377 1.00 88.19 241 LYS A O 1
ATOM 1977 N N . ARG A 1 242 ? -12.357 -1.994 8.623 1.00 90.31 242 ARG A N 1
ATOM 1978 C CA . ARG A 1 242 ? -12.815 -3.127 7.800 1.00 90.31 242 ARG A CA 1
ATOM 1979 C C . ARG A 1 242 ? -13.423 -4.253 8.644 1.00 90.31 242 ARG A C 1
ATOM 1981 O O . ARG A 1 242 ? -14.462 -4.780 8.259 1.00 90.31 242 ARG A O 1
ATOM 1988 N N . LYS A 1 243 ? -12.815 -4.596 9.787 1.00 90.56 243 LYS A N 1
ATOM 1989 C CA . LYS A 1 243 ? -13.363 -5.595 10.726 1.00 90.56 243 LYS A CA 1
ATOM 1990 C C . LYS A 1 243 ? -14.717 -5.173 11.295 1.00 90.56 243 LYS A C 1
ATOM 1992 O O . LYS A 1 243 ? -15.611 -6.005 11.377 1.00 90.56 243 LYS A O 1
ATOM 1997 N N . ILE A 1 244 ? -14.885 -3.892 11.628 1.00 95.12 244 ILE A N 1
ATOM 1998 C CA . ILE A 1 244 ? -16.165 -3.342 12.095 1.00 95.12 244 ILE A CA 1
ATOM 1999 C C . ILE A 1 244 ? -17.247 -3.539 11.034 1.00 95.12 244 ILE A C 1
ATOM 2001 O O . ILE A 1 244 ? -18.345 -3.969 11.358 1.00 95.12 244 ILE A O 1
ATOM 2005 N N . ILE A 1 245 ? -16.941 -3.286 9.761 1.00 95.12 245 ILE A N 1
ATOM 2006 C CA . ILE A 1 245 ? -17.914 -3.466 8.675 1.00 95.12 245 ILE A CA 1
ATOM 2007 C C . ILE A 1 245 ? -18.260 -4.945 8.467 1.00 95.12 245 ILE A C 1
ATOM 2009 O O . ILE A 1 245 ? -19.422 -5.273 8.252 1.00 95.12 245 ILE A O 1
ATOM 2013 N N . GLN A 1 246 ? -17.275 -5.842 8.551 1.00 95.50 246 GLN A N 1
ATOM 2014 C CA . GLN A 1 246 ? -17.522 -7.287 8.491 1.00 95.50 246 GLN A CA 1
ATOM 2015 C C . GLN A 1 246 ? -18.442 -7.739 9.629 1.00 95.50 246 GLN A C 1
ATOM 2017 O O . GLN A 1 246 ? -19.446 -8.395 9.382 1.00 95.50 246 GLN A O 1
ATOM 2022 N N . ALA A 1 247 ? -18.154 -7.301 10.854 1.00 96.12 247 ALA A N 1
ATOM 2023 C CA . ALA A 1 247 ? -18.987 -7.573 12.017 1.00 96.12 247 ALA A CA 1
ATOM 2024 C C . ALA A 1 247 ? -20.394 -6.967 11.891 1.00 96.12 247 ALA A C 1
ATOM 2026 O O . ALA A 1 247 ? -21.370 -7.593 12.282 1.00 96.12 247 ALA A O 1
ATOM 2027 N N . ALA A 1 248 ? -20.516 -5.760 11.333 1.00 96.69 248 ALA A N 1
ATOM 2028 C CA . ALA A 1 248 ? -21.803 -5.123 11.068 1.00 96.69 248 ALA A CA 1
ATOM 2029 C C . ALA A 1 248 ? -22.645 -5.947 10.084 1.00 96.69 248 ALA A C 1
ATOM 2031 O O . ALA A 1 248 ? -23.840 -6.127 10.305 1.00 96.69 248 ALA A O 1
ATOM 2032 N N . ALA A 1 249 ? -22.013 -6.471 9.027 1.00 95.75 249 ALA A N 1
ATOM 2033 C CA . ALA A 1 249 ? -2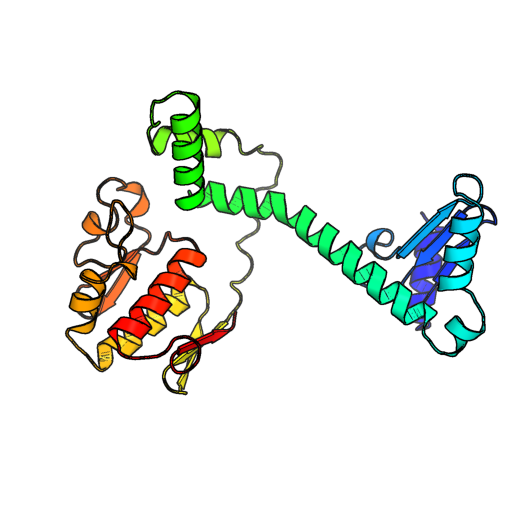2.658 -7.364 8.073 1.00 95.75 249 ALA A CA 1
ATOM 2034 C C . ALA A 1 249 ? -23.168 -8.632 8.772 1.00 95.75 249 ALA A C 1
ATOM 2036 O O . ALA A 1 249 ? -24.348 -8.947 8.659 1.00 95.75 249 ALA A O 1
ATOM 2037 N N . GLU A 1 250 ? -22.315 -9.293 9.561 1.00 95.69 250 GLU A N 1
ATOM 2038 C CA . GLU A 1 250 ? -22.673 -10.495 10.326 1.00 95.69 250 GLU A CA 1
ATOM 2039 C C . GLU A 1 250 ? -23.867 -10.250 11.262 1.00 95.69 250 GLU A C 1
ATOM 2041 O O . GLU A 1 250 ? -24.827 -11.019 11.250 1.00 95.69 250 GLU A O 1
ATOM 2046 N N . VAL A 1 251 ? -23.850 -9.150 12.026 1.00 96.25 251 VAL A N 1
ATOM 2047 C CA . VAL A 1 251 ? -24.944 -8.776 12.941 1.00 96.25 251 VAL A CA 1
ATOM 2048 C C . VAL A 1 251 ? -26.253 -8.508 12.190 1.00 96.25 251 VAL A C 1
ATOM 2050 O O . VAL A 1 251 ? -27.323 -8.831 12.700 1.00 96.25 251 VAL A O 1
ATOM 2053 N N . ALA A 1 252 ? -26.179 -7.953 10.979 1.00 94.81 252 ALA A N 1
ATOM 2054 C CA . ALA A 1 252 ? -27.338 -7.722 10.118 1.00 94.81 252 ALA A CA 1
ATOM 2055 C C . ALA A 1 252 ? -27.791 -8.974 9.338 1.00 94.81 252 ALA A C 1
ATOM 2057 O O . ALA A 1 252 ? -28.741 -8.892 8.562 1.00 94.81 252 ALA A O 1
ATOM 2058 N N . GLY A 1 253 ? -27.116 -10.120 9.497 1.00 94.19 253 GLY A N 1
ATOM 2059 C CA . GLY A 1 253 ? -27.395 -11.332 8.720 1.00 94.19 253 GLY A CA 1
ATOM 2060 C C . GLY A 1 253 ? -26.995 -11.228 7.241 1.00 94.19 253 GLY A C 1
ATOM 2061 O O . GLY A 1 253 ? -27.547 -11.936 6.402 1.00 94.19 253 GLY A O 1
ATOM 2062 N N . LEU A 1 254 ? -26.054 -10.341 6.914 1.00 94.62 254 LEU A N 1
ATOM 2063 C CA . LEU A 1 254 ? -25.554 -10.069 5.567 1.00 94.62 254 LEU A CA 1
ATOM 2064 C C . LEU A 1 254 ? -24.134 -10.614 5.371 1.00 94.62 254 LEU A C 1
ATOM 2066 O O . LEU A 1 254 ? -23.342 -10.729 6.306 1.00 94.62 254 LEU A O 1
ATOM 2070 N N . THR A 1 255 ? -23.771 -10.890 4.120 1.00 92.75 255 THR A N 1
ATOM 2071 C CA . THR A 1 255 ? -22.447 -11.404 3.755 1.00 92.75 255 THR A CA 1
ATOM 2072 C C . THR A 1 255 ? -21.547 -10.285 3.230 1.00 92.75 255 THR A C 1
ATOM 2074 O O . THR A 1 255 ? -21.787 -9.708 2.164 1.00 92.75 255 THR A O 1
ATOM 2077 N N . PHE A 1 256 ? -20.451 -10.000 3.935 1.00 91.25 256 PHE A N 1
ATOM 2078 C CA . PHE A 1 256 ? -19.422 -9.079 3.445 1.00 91.25 256 PHE A CA 1
ATOM 2079 C C . PHE A 1 256 ? -18.749 -9.623 2.170 1.00 91.25 256 PHE A C 1
ATOM 2081 O O . PHE A 1 256 ? -18.332 -10.777 2.120 1.00 91.25 256 PHE A O 1
ATOM 2088 N N . GLY A 1 257 ? -18.620 -8.785 1.141 1.00 87.69 257 GLY A N 1
ATOM 2089 C CA . GLY A 1 257 ? -18.130 -9.153 -0.192 1.00 87.69 257 GLY A CA 1
ATOM 2090 C C . GLY A 1 257 ? -19.223 -9.584 -1.178 1.00 87.69 257 GLY A C 1
ATOM 2091 O O . GLY A 1 257 ? -18.931 -9.715 -2.364 1.00 87.69 257 GLY A O 1
ATOM 2092 N N . LYS A 1 258 ? -20.468 -9.759 -0.715 1.00 91.38 258 LYS A N 1
ATOM 2093 C CA . LYS A 1 258 ? -21.636 -10.049 -1.559 1.00 91.38 258 LYS A CA 1
ATOM 2094 C C . LYS A 1 258 ? -22.729 -8.999 -1.369 1.00 91.38 258 LYS A C 1
ATOM 2096 O O . LYS A 1 258 ? -23.059 -8.285 -2.309 1.00 91.38 258 LYS A O 1
ATOM 2101 N N . ASP A 1 259 ? -23.245 -8.889 -0.150 1.00 91.94 259 ASP A N 1
ATOM 2102 C CA . ASP A 1 259 ? -24.355 -7.996 0.192 1.00 91.94 259 ASP A CA 1
ATOM 2103 C C . ASP A 1 259 ? -23.841 -6.611 0.613 1.00 91.94 259 ASP A C 1
ATOM 2105 O O . ASP A 1 259 ? -24.491 -5.597 0.364 1.00 91.94 259 ASP A O 1
ATOM 2109 N N . ILE A 1 260 ? -22.635 -6.560 1.197 1.00 92.50 260 ILE A N 1
ATOM 2110 C CA . ILE A 1 260 ? -21.894 -5.324 1.481 1.00 92.50 260 ILE A CA 1
ATOM 2111 C C . ILE A 1 260 ? -20.536 -5.375 0.781 1.00 92.50 260 ILE A C 1
ATOM 2113 O O . ILE A 1 260 ? -19.702 -6.220 1.109 1.00 92.50 260 ILE A O 1
ATOM 2117 N N . ILE A 1 261 ? -20.292 -4.463 -0.160 1.00 90.62 261 ILE A N 1
ATOM 2118 C CA . ILE A 1 261 ? -19.047 -4.375 -0.940 1.00 90.62 261 ILE A CA 1
ATOM 2119 C C . ILE A 1 261 ? -18.431 -2.994 -0.744 1.00 90.62 261 ILE A C 1
ATOM 2121 O O . ILE A 1 261 ? -19.137 -1.987 -0.748 1.00 90.62 261 ILE A O 1
ATOM 2125 N N . ILE A 1 262 ? -17.107 -2.941 -0.589 1.00 87.69 262 ILE A N 1
ATOM 2126 C CA . ILE A 1 262 ? -16.367 -1.686 -0.463 1.00 87.69 262 ILE A CA 1
ATOM 2127 C C . ILE A 1 262 ? -15.237 -1.650 -1.477 1.00 87.69 262 ILE A C 1
ATOM 2129 O O . ILE A 1 262 ? -14.362 -2.515 -1.458 1.00 87.69 262 ILE A O 1
ATOM 2133 N N . ASN A 1 263 ? -15.247 -0.606 -2.298 1.00 79.69 263 ASN A N 1
ATOM 2134 C CA . ASN A 1 263 ? -14.242 -0.332 -3.313 1.00 79.69 263 ASN A CA 1
ATOM 2135 C C . ASN A 1 263 ? -13.530 0.974 -2.941 1.00 79.69 263 ASN A C 1
ATOM 2137 O O . ASN A 1 263 ? -14.167 2.026 -2.964 1.00 79.69 263 ASN A O 1
ATOM 2141 N N . PHE A 1 264 ? -12.245 0.899 -2.585 1.00 64.31 264 PHE A N 1
ATOM 2142 C CA . PHE A 1 264 ? -11.357 2.048 -2.356 1.00 64.31 264 PHE A CA 1
ATOM 2143 C C . PHE A 1 264 ? -10.215 2.055 -3.373 1.00 64.31 264 PHE A C 1
ATOM 2145 O O . PHE A 1 264 ? -9.819 0.946 -3.799 1.00 64.31 264 PHE A O 1
#

Radius of gyration: 26.55 Å; Cα contacts (8 Å, |Δi|>4): 319; chains: 1; bounding box: 68×36×67 Å

Mean predicted aligned error: 15.57 Å

pLDDT: mean 85.81, std 11.66, range [41.53, 97.38]

Secondary structure (DSSP, 8-state):
-HHHHHHHHHHHHTT-S-EEEESSSEEEEE-TTSSS-TTTTEEEEEETTTS-HHHHHHHHHHHH-HHHHHTSHHHHHHHHHHHHHHHHHHHHHHHHHHHHHHHHTT-HHHHHHHHHHHHHHHSSPPPHHHHHHHHHHTS---S-S-PPPPPP--EEEEETTEEEEESSHHHHHHHHHHHHGGG-TTHHHHHHHSGGGB-SS-BSEESSHHHHSTT-GGGTTSEEEEGGGEEEE-S--HHHHHHHHHHHHHHTT--BTTTEEEE-

Sequence (264 aa):
ESGIRQVLEYAFHSGVPFVVLTDGRIWSFYLPSEQGSYEDRRVYKLDLFERDIQEAVSVLHKYLYYDRTINGQALETARKEYRDRNRRLIAQKAIPEAWNELVARRDEILVELIMDAVASKVGLRPEEDDVINFLVSNIRSDLPPHSPPPPPKSGNVIINGKAYNASSAKDAVVIVLRELVKTDPDFFERCYQHKGFHGKKRHYIARSIDELYPKRPDLREFHAVLPHGWFLATNLSNQIKRKIIQAAAEVAGLTFGKDIIINF